Protein AF-A0A820HH58-F1 (afdb_monomer)

Foldseek 3Di:
DDPLVPDDPVNLVVVVVVDDPPCLVVLQVNLLVVVVVCVLPPQADDLVSVVSCLVCVVVVVVVLVPDPPCPVVNCVVVVVVVVLQPDQWFWFDAPPDPDIDTDGSVVVVVVSVVPDDDGHGRGDDPPLAAEEFEEADPVLLQFQQLLQLLLQLLAPDHHQAYEYEDECVRPVPPPPDPDLVNSLVSNCVVPVDPSSVVSSVRHYDYHYDPDDLDRLSRPPVVLVVQQVHQRKYKGAYRQWRAHNCLVVQQVVCCVVQVQAKEFFKFFAADPVRDPDDDDPVSCVVGIDGQQVDPFKAWHQFHDNHNIMMDTSNLDDPCLVVVSVPDDPVVSNRNRNSVSVRCVVSVHIYIYHHDNDDMDGSD

Secondary structure (DSSP, 8-state):
---GGG--HHHHHHHHTT--TT-HHHHHHHHHHHHHHHHHHTS---HHHHHHHHHHHHHHHHHTTS-TT-HHHHHHHHHHHHHHHH-S-EEEE-TT-S-EEEE-HHHHHHHHHS----------------EEEE---TTGGGTTHHHHHHHHHT-SS--SEEEEEEEHHHHHHH-TT--HHHHHHHHHHH---HHHHHHHHHHEEEEEESS--GGGGGTHHHHHHTTTS--EEEEE-TTEE--TTHHHHHHHHHTTSTTSEEESEEE---TT---PPPSHHHHHHHEEEGGG-SS-EE-SEE-STT-EEEEGGGS-TTHHHHHHTS-HHHHT-HHHHHHHHHHHTT--EEEPP-SS--EE--

Sequence (362 aa):
LLNINKLTTTSCVLIKQLFQPGCEYLLSLLSARLLHFNLLYDGVISYETVQAIRYNFPYLKSFSACLPHFEDFRDAISSFIRHMKSLQYLHIGLKGGNNEKKICPQDIYECFQRHDISYEFKLHIDTCTNSIHIWFTPERFHYELPFVIHSLLSQTQLPKQIRIYLSSTLVIIRQKNLTLRHLKTYIKRLDSSKITEKLFNKLLQIRWEEEDYDPTMKFLPIIKEFQSKSQAIMICDDDQYYHPYTLATLNKYSTKYENSIIGLRDWRVREDLIWSLEGKYEIGYHVIESHYLSEVYRVGVLTANHGYLIRSSFFYFHIYQDFNQVSDDIRHVDDIWLNGQASKLNIPRYVIPSCCSHIEVT

Structure (mmCIF, N/CA/C/O backbone):
data_AF-A0A820HH58-F1
#
_entry.id   AF-A0A820HH58-F1
#
loop_
_atom_site.group_PDB
_atom_site.id
_atom_site.type_symbol
_atom_site.label_atom_id
_atom_site.label_alt_id
_atom_site.label_comp_id
_atom_site.label_asym_id
_atom_site.label_entity_id
_atom_site.label_seq_id
_atom_site.pdbx_PDB_ins_code
_atom_site.Cartn_x
_atom_site.Cartn_y
_atom_site.Cartn_z
_atom_site.occupancy
_atom_site.B_iso_or_equiv
_atom_site.auth_seq_id
_atom_site.auth_comp_id
_atom_site.auth_asym_id
_atom_site.auth_atom_id
_atom_site.pdbx_PDB_model_num
ATOM 1 N N . LEU A 1 1 ? -44.007 -1.920 14.769 1.00 32.84 1 LEU A N 1
ATOM 2 C CA . LEU A 1 1 ? -42.696 -1.534 14.194 1.00 32.84 1 LEU A CA 1
ATOM 3 C C . LEU A 1 1 ? -41.594 -1.948 15.167 1.00 32.84 1 LEU A C 1
ATOM 5 O O . LEU A 1 1 ? -41.325 -1.235 16.122 1.00 32.84 1 LEU A O 1
ATOM 9 N N . LEU A 1 2 ? -41.036 -3.149 14.988 1.00 31.72 2 LEU A N 1
ATOM 10 C CA . LEU A 1 2 ? -39.913 -3.656 15.788 1.00 31.72 2 LEU A CA 1
ATOM 11 C C . LEU A 1 2 ? -38.600 -3.112 15.211 1.00 31.72 2 LEU A C 1
ATOM 13 O O . LEU A 1 2 ? -38.394 -3.163 14.001 1.00 31.72 2 LEU A O 1
ATOM 17 N N . ASN A 1 3 ? -37.714 -2.593 16.064 1.00 36.97 3 ASN A N 1
ATOM 18 C CA . ASN A 1 3 ? -36.376 -2.171 15.652 1.00 36.97 3 ASN A CA 1
ATOM 19 C C . ASN A 1 3 ? -35.489 -3.415 15.477 1.00 36.97 3 ASN A C 1
ATOM 21 O O . ASN A 1 3 ? -34.972 -3.968 16.448 1.00 36.97 3 ASN A O 1
ATOM 25 N N . ILE A 1 4 ? -35.358 -3.857 14.225 1.00 41.03 4 ILE A N 1
ATOM 26 C CA . ILE A 1 4 ? -34.711 -5.114 13.814 1.00 41.03 4 ILE A CA 1
ATOM 27 C C . ILE A 1 4 ? -33.229 -5.172 14.231 1.00 41.03 4 ILE A C 1
ATOM 29 O O . ILE A 1 4 ? -32.711 -6.252 14.492 1.00 41.03 4 ILE A O 1
ATOM 33 N N . ASN A 1 5 ? -32.570 -4.023 14.415 1.00 37.28 5 ASN A N 1
ATOM 34 C CA . ASN A 1 5 ? -31.147 -3.939 14.769 1.00 37.28 5 ASN A CA 1
ATOM 35 C C . ASN A 1 5 ? -30.833 -4.287 16.240 1.00 37.28 5 ASN A C 1
ATOM 37 O O . ASN A 1 5 ? -29.683 -4.184 16.657 1.00 37.28 5 ASN A O 1
ATOM 41 N N . LYS A 1 6 ? -31.839 -4.649 17.048 1.00 39.19 6 LYS A N 1
ATOM 42 C CA . LYS A 1 6 ? -31.676 -5.002 18.473 1.00 39.19 6 LYS A CA 1
ATOM 43 C C . LYS A 1 6 ? -32.054 -6.448 18.809 1.00 39.19 6 LYS A C 1
ATOM 45 O O . LYS A 1 6 ? -32.102 -6.796 19.986 1.00 39.19 6 LYS A O 1
ATOM 50 N N . LEU A 1 7 ? -32.356 -7.279 17.813 1.00 41.84 7 LEU A N 1
ATOM 51 C CA . LEU A 1 7 ? -32.759 -8.664 18.051 1.00 41.84 7 LEU A CA 1
ATOM 52 C C . LEU A 1 7 ? -31.538 -9.532 18.371 1.00 41.84 7 LEU A C 1
ATOM 54 O O . LEU A 1 7 ? -30.600 -9.607 17.584 1.00 41.84 7 LEU A O 1
ATOM 58 N N . THR A 1 8 ? -31.564 -10.197 19.525 1.00 50.09 8 THR A N 1
ATOM 59 C CA . THR A 1 8 ? -30.599 -11.246 19.878 1.00 50.09 8 THR A CA 1
ATOM 60 C C . THR A 1 8 ? -31.148 -12.618 19.475 1.00 50.09 8 THR A C 1
ATOM 62 O O . THR A 1 8 ? -32.338 -12.764 19.174 1.00 50.09 8 THR A O 1
ATOM 65 N N . THR A 1 9 ? -30.311 -13.659 19.502 1.00 47.03 9 THR A N 1
ATOM 66 C CA . THR A 1 9 ? -30.722 -15.054 19.245 1.00 47.03 9 THR A CA 1
ATOM 67 C C . THR A 1 9 ? -31.895 -15.473 20.145 1.00 47.03 9 THR A C 1
ATOM 69 O O . THR A 1 9 ? -32.835 -16.125 19.694 1.00 47.03 9 THR A O 1
ATOM 72 N N . THR A 1 10 ? -31.909 -14.997 21.394 1.00 41.19 10 THR A N 1
ATOM 73 C CA . THR A 1 10 ? -32.985 -15.216 22.374 1.00 41.19 10 THR A CA 1
ATOM 74 C C . THR A 1 10 ? -34.287 -14.499 21.996 1.00 41.19 10 THR A C 1
ATOM 76 O O . THR A 1 10 ? -35.375 -15.026 22.226 1.00 41.19 10 THR A O 1
ATOM 79 N N . SER A 1 11 ? -34.209 -13.325 21.357 1.00 40.53 11 SER A N 1
ATOM 80 C CA . SER A 1 11 ? -35.388 -12.578 20.894 1.00 40.53 11 SER A CA 1
ATOM 81 C C . SER A 1 11 ? -36.155 -13.308 19.785 1.00 40.53 11 SER A C 1
ATOM 83 O O . SER A 1 11 ? -37.372 -13.168 19.690 1.00 40.53 11 SER A O 1
ATOM 85 N N . CYS A 1 12 ? -35.478 -14.123 18.972 1.00 45.50 12 CYS A N 1
ATOM 86 C CA . CYS A 1 12 ? -36.104 -14.864 17.871 1.00 45.50 12 CYS A CA 1
ATOM 87 C C . CYS A 1 12 ? -36.956 -16.050 18.359 1.00 45.50 12 CYS A C 1
ATOM 89 O O . CYS A 1 12 ? -38.002 -16.340 17.777 1.00 45.50 12 CYS A O 1
ATOM 91 N N . VAL A 1 13 ? -36.553 -16.695 19.460 1.00 45.56 13 VAL A N 1
ATOM 92 C CA . VAL A 1 13 ? -37.327 -17.778 20.094 1.00 45.56 13 VAL A CA 1
ATOM 93 C C . VAL A 1 13 ? -38.626 -17.238 20.699 1.00 45.56 13 VAL A C 1
ATOM 95 O O . VAL A 1 13 ? -39.675 -17.860 20.545 1.00 45.56 13 VAL A O 1
ATOM 98 N N . LEU A 1 14 ? -38.580 -16.046 21.307 1.00 38.41 14 LEU A N 1
ATOM 99 C CA . LEU A 1 14 ? -39.766 -15.378 21.853 1.00 38.41 14 LEU A CA 1
ATOM 100 C C . LEU A 1 14 ? -40.730 -14.912 20.751 1.00 38.41 14 LEU A C 1
ATOM 102 O O . LEU A 1 14 ? -41.943 -15.042 20.883 1.00 38.41 14 LEU A O 1
ATOM 106 N N . ILE A 1 15 ? -40.190 -14.413 19.634 1.00 48.00 15 ILE A N 1
ATOM 107 C CA . ILE A 1 15 ? -40.978 -14.000 18.467 1.00 48.00 15 ILE A CA 1
ATOM 108 C C . ILE A 1 15 ? -41.791 -15.175 17.906 1.00 48.00 15 ILE A C 1
ATOM 110 O O . ILE A 1 15 ? -42.949 -14.996 17.549 1.00 48.00 15 ILE A O 1
ATOM 114 N N . LYS A 1 16 ? -41.253 -16.398 17.915 1.00 44.81 16 LYS A N 1
ATOM 115 C CA . LYS A 1 16 ? -41.960 -17.596 17.435 1.00 44.81 16 LYS A CA 1
ATOM 116 C C . LYS A 1 16 ? -43.248 -17.911 18.213 1.00 44.81 16 LYS A C 1
ATOM 118 O O . LYS A 1 16 ? -44.174 -18.458 17.628 1.00 44.81 16 LYS A O 1
ATOM 123 N N . GLN A 1 17 ? -43.328 -17.557 19.497 1.00 47.72 17 GLN A N 1
ATOM 124 C CA . GLN A 1 17 ? -44.535 -17.763 20.313 1.00 47.72 17 GLN A CA 1
ATOM 125 C C . GLN A 1 17 ? -45.631 -16.720 20.043 1.00 47.72 17 GLN A C 1
ATOM 127 O O . GLN A 1 17 ? -46.773 -16.917 20.446 1.00 47.72 17 GLN A O 1
ATOM 132 N N . LEU A 1 18 ? -45.293 -15.620 19.363 1.00 40.28 18 LEU A N 1
ATOM 133 C CA . LEU A 1 18 ? -46.182 -14.477 19.144 1.00 40.28 18 LEU A CA 1
ATOM 134 C C . LEU A 1 18 ? -46.836 -14.454 17.754 1.00 40.28 18 LEU A C 1
ATOM 136 O O . LEU A 1 18 ? -47.705 -13.617 17.520 1.00 40.28 18 LEU A O 1
ATOM 140 N N . PHE A 1 19 ? -46.447 -15.339 16.833 1.00 47.88 19 PHE A N 1
ATOM 141 C CA . PHE A 1 19 ? -46.964 -15.345 15.461 1.00 47.88 19 PHE A CA 1
ATOM 142 C C . PHE A 1 19 ? -47.923 -16.513 15.201 1.00 47.88 19 PHE A C 1
ATOM 144 O O . PHE A 1 19 ? -47.644 -17.659 15.548 1.00 47.88 19 PHE A O 1
ATOM 151 N N . GLN A 1 20 ? -49.058 -16.202 14.570 1.00 39.75 20 GLN A N 1
ATOM 152 C CA . GLN A 1 20 ? -50.044 -17.181 14.106 1.00 39.75 20 GLN A CA 1
ATOM 153 C C . GLN A 1 20 ? -49.549 -17.955 12.862 1.00 39.75 20 GLN A C 1
ATOM 155 O O . GLN A 1 20 ? -48.637 -17.481 12.173 1.00 39.75 20 GLN A O 1
ATOM 160 N N . PRO A 1 21 ? -50.150 -19.123 12.545 1.00 40.78 21 PRO A N 1
ATOM 161 C CA . PRO A 1 21 ? -49.902 -19.841 11.290 1.00 40.78 21 PRO A CA 1
ATOM 162 C C . PRO A 1 21 ? -50.100 -18.921 10.071 1.00 40.78 21 PRO A C 1
ATOM 164 O O . PRO A 1 21 ? -51.085 -18.186 10.024 1.00 40.78 21 PRO A O 1
ATOM 167 N N . GLY A 1 22 ? -49.171 -18.938 9.104 1.00 46.66 22 GLY A N 1
ATOM 168 C CA . GLY A 1 22 ? -49.199 -18.065 7.915 1.00 46.66 22 GLY A CA 1
ATOM 169 C C . GLY A 1 22 ? -48.154 -16.937 7.881 1.00 46.66 22 GLY A C 1
ATOM 170 O O . GLY A 1 22 ? -48.114 -16.158 6.930 1.00 46.66 22 GLY A O 1
ATOM 171 N N . CYS A 1 23 ? -47.293 -16.821 8.899 1.00 49.25 23 CYS A N 1
ATOM 172 C CA . CYS A 1 23 ? -46.177 -15.861 8.937 1.00 49.25 23 CYS A CA 1
ATOM 173 C C . CYS A 1 23 ? -44.796 -16.505 8.681 1.00 49.25 23 CYS A C 1
ATOM 175 O O . CYS A 1 23 ? -43.763 -15.916 9.017 1.00 49.25 23 CYS A O 1
ATOM 177 N N . GLU A 1 24 ? -44.743 -17.689 8.057 1.00 61.47 24 GLU A N 1
ATOM 178 C CA . GLU A 1 24 ? -43.491 -18.421 7.784 1.00 61.47 24 GLU A CA 1
ATOM 179 C C . GLU A 1 24 ? -42.521 -17.633 6.874 1.00 61.47 24 GLU A C 1
ATOM 181 O O . GLU A 1 24 ? -41.297 -17.777 6.970 1.00 61.47 24 GLU A O 1
ATOM 186 N N . TYR A 1 25 ? -43.059 -16.731 6.044 1.00 54.00 25 TYR A N 1
ATOM 187 C CA . TYR A 1 25 ? -42.303 -15.823 5.175 1.00 54.00 25 TYR A CA 1
ATOM 188 C C . TYR A 1 25 ? -41.375 -14.877 5.956 1.00 54.00 25 TYR A C 1
ATOM 190 O O . TYR A 1 25 ? -40.182 -14.782 5.664 1.00 54.00 25 TYR A O 1
ATOM 198 N N . LEU A 1 26 ? -41.896 -14.208 6.990 1.00 52.72 26 LEU A N 1
ATOM 199 C CA . LEU A 1 26 ? -41.143 -13.233 7.790 1.00 52.72 26 LEU A CA 1
ATOM 200 C C . LEU A 1 26 ? -40.027 -13.903 8.598 1.00 52.72 26 LEU A C 1
ATOM 202 O O . LEU A 1 26 ? -38.925 -13.364 8.705 1.00 52.72 26 LEU A O 1
ATOM 206 N N . LEU A 1 27 ? -40.292 -15.107 9.108 1.00 58.03 27 LEU A N 1
ATOM 207 C CA . LEU A 1 27 ? -39.310 -15.925 9.819 1.00 58.03 27 LEU A CA 1
ATOM 208 C C . LEU A 1 27 ? -38.180 -16.392 8.896 1.00 58.03 27 LEU A C 1
ATOM 210 O O . LEU A 1 27 ? -37.012 -16.342 9.288 1.00 58.03 27 LEU A O 1
ATOM 214 N N . SER A 1 28 ? -38.500 -16.779 7.661 1.00 59.41 28 SER A N 1
ATOM 215 C CA . SER A 1 28 ? -37.501 -17.178 6.663 1.00 59.41 28 SER A CA 1
ATOM 216 C C . SER A 1 28 ? -36.612 -15.999 6.249 1.00 59.41 28 SER A C 1
ATOM 218 O O . SER A 1 28 ? -35.391 -16.139 6.166 1.00 59.41 28 SER A O 1
ATOM 220 N N . LEU A 1 29 ? -37.201 -14.810 6.078 1.00 58.41 29 LEU A N 1
ATOM 221 C CA . LEU A 1 29 ? -36.482 -13.587 5.712 1.00 58.41 29 LEU A CA 1
ATOM 222 C C . LEU A 1 29 ? -35.539 -13.104 6.827 1.00 58.41 29 LEU A C 1
ATOM 224 O O . LEU A 1 29 ? -34.392 -12.732 6.567 1.00 58.41 29 LEU A O 1
ATOM 228 N N . LEU A 1 30 ? -36.012 -13.142 8.077 1.00 61.47 30 LEU A N 1
ATOM 229 C CA . LEU A 1 30 ? -35.212 -12.819 9.260 1.00 61.47 30 LEU A CA 1
ATOM 230 C C . LEU A 1 30 ? -34.056 -13.808 9.433 1.00 61.47 30 LEU A C 1
ATOM 232 O O . LEU A 1 30 ? -32.933 -13.385 9.699 1.00 61.47 30 LEU A O 1
ATOM 236 N N . SER A 1 31 ? -34.305 -15.101 9.206 1.00 65.06 31 SER A N 1
ATOM 237 C CA . SER A 1 31 ? -33.282 -16.149 9.308 1.00 65.06 31 SER A CA 1
ATOM 238 C C . SER A 1 31 ? -32.184 -15.990 8.250 1.00 65.06 31 SER A C 1
ATOM 240 O O . SER A 1 31 ? -31.000 -16.084 8.570 1.00 65.06 31 SER A O 1
ATOM 242 N N . ALA A 1 32 ? -32.553 -15.676 7.003 1.00 62.41 32 ALA A N 1
ATOM 243 C CA . ALA A 1 32 ? -31.595 -15.434 5.923 1.00 62.41 32 ALA A CA 1
ATOM 244 C C . ALA A 1 32 ? -30.740 -14.174 6.163 1.00 62.41 32 ALA A C 1
ATOM 246 O O . ALA A 1 32 ? -29.531 -14.189 5.927 1.00 62.41 32 ALA A O 1
ATOM 247 N N . ARG A 1 33 ? -31.340 -13.090 6.679 1.00 58.91 33 ARG A N 1
ATOM 248 C CA . ARG A 1 33 ? -30.600 -11.864 7.028 1.00 58.91 33 ARG A CA 1
ATOM 249 C C . ARG A 1 33 ? -29.679 -12.045 8.232 1.00 58.91 33 ARG A C 1
ATOM 251 O O . ARG A 1 33 ? -28.557 -11.551 8.193 1.00 58.91 33 ARG A O 1
ATOM 258 N N . LEU A 1 34 ? -30.117 -12.760 9.268 1.00 57.88 34 LEU A N 1
ATOM 259 C CA . LEU A 1 34 ? -29.277 -13.096 10.424 1.00 57.88 34 LEU A CA 1
ATOM 260 C C . LEU A 1 34 ? -28.073 -13.949 10.012 1.00 57.88 34 LEU A C 1
ATOM 262 O O . LEU A 1 34 ? -26.967 -13.710 10.487 1.00 57.88 34 LEU A O 1
ATOM 266 N N . LEU A 1 35 ? -28.260 -14.888 9.081 1.00 60.41 35 LEU A N 1
ATOM 267 C CA . LEU A 1 35 ? -27.164 -15.674 8.519 1.00 60.41 35 LEU A CA 1
ATOM 268 C C . LEU A 1 35 ? -26.163 -14.798 7.756 1.00 60.41 35 LEU A C 1
ATOM 270 O O . LEU A 1 35 ? -24.963 -14.910 7.985 1.00 60.41 35 LEU A O 1
ATOM 274 N N . HIS A 1 36 ? -26.652 -13.912 6.883 1.00 58.03 36 HIS A N 1
ATOM 275 C CA . HIS A 1 36 ? -25.806 -12.977 6.140 1.00 58.03 36 HIS A CA 1
ATOM 276 C C . HIS A 1 36 ? -24.999 -12.083 7.096 1.00 58.03 36 HIS A C 1
ATOM 278 O O . HIS A 1 36 ? -23.801 -11.893 6.907 1.00 58.03 36 HIS A O 1
ATOM 284 N N . PHE A 1 37 ? -25.636 -11.585 8.157 1.00 54.72 37 PHE A N 1
ATOM 285 C CA . PHE A 1 37 ? -24.983 -10.763 9.173 1.00 54.72 37 PHE A CA 1
ATOM 286 C C . PHE A 1 37 ? -23.916 -11.548 9.957 1.00 54.72 37 PHE A C 1
ATOM 288 O O . PHE A 1 37 ? -22.775 -11.105 10.050 1.00 54.72 37 PHE A O 1
ATOM 295 N N . ASN A 1 38 ? -24.236 -12.745 10.456 1.00 52.69 38 ASN A N 1
ATOM 296 C CA . ASN A 1 38 ? -23.287 -13.555 11.230 1.00 52.69 38 ASN A CA 1
ATOM 297 C C . ASN A 1 38 ? -22.085 -14.018 10.388 1.00 52.69 38 ASN A C 1
ATOM 299 O O . ASN A 1 38 ? -20.961 -14.053 10.890 1.00 52.69 38 ASN A O 1
ATOM 303 N N . LEU A 1 39 ? -22.302 -14.318 9.102 1.00 52.12 39 LEU A N 1
ATOM 304 C CA . LEU A 1 39 ? -21.234 -14.667 8.160 1.00 52.12 39 LEU A CA 1
ATOM 305 C C . LEU A 1 39 ? -20.309 -13.487 7.842 1.00 52.12 39 LEU A C 1
ATOM 307 O O . LEU A 1 39 ? -19.106 -13.692 7.717 1.00 52.12 39 LEU A O 1
ATOM 311 N N . LEU A 1 40 ? -20.849 -12.270 7.718 1.00 45.16 40 LEU A N 1
ATOM 312 C CA . LEU A 1 40 ? -20.044 -11.084 7.418 1.00 45.16 40 LEU A CA 1
ATOM 313 C C . LEU A 1 40 ? -19.266 -10.552 8.626 1.00 45.16 40 LEU A C 1
ATOM 315 O O . LEU A 1 40 ? -18.196 -9.976 8.435 1.00 45.16 40 LEU A O 1
ATOM 319 N N . TYR A 1 41 ? -19.796 -10.702 9.844 1.00 41.53 41 TYR A N 1
ATOM 320 C CA . TYR A 1 41 ? -19.285 -9.947 10.993 1.00 41.53 41 TYR A CA 1
ATOM 321 C C . TYR A 1 41 ? -18.651 -10.784 12.108 1.00 41.53 41 TYR A C 1
ATOM 323 O O . TYR A 1 41 ? -17.674 -10.314 12.688 1.00 41.53 41 TYR A O 1
ATOM 331 N N . ASP A 1 42 ? -19.142 -11.996 12.392 1.00 45.75 42 ASP A N 1
ATOM 332 C CA . ASP A 1 42 ? -18.690 -12.763 13.567 1.00 45.75 42 ASP A CA 1
ATOM 333 C C . ASP A 1 42 ? -18.043 -14.116 13.233 1.00 45.75 42 ASP A C 1
ATOM 335 O O . ASP A 1 42 ? -17.360 -14.687 14.080 1.00 45.75 42 ASP A O 1
ATOM 339 N N . GLY A 1 43 ? -18.223 -14.651 12.019 1.00 41.66 43 GLY A N 1
ATOM 340 C CA . GLY A 1 43 ? -17.597 -15.912 11.586 1.00 41.66 43 GLY A CA 1
ATOM 341 C C . GLY A 1 43 ? -18.053 -17.162 12.360 1.00 41.66 43 GLY A C 1
ATOM 342 O O . GLY A 1 43 ? -17.558 -18.260 12.111 1.00 41.66 43 GLY A O 1
ATOM 343 N N . VAL A 1 44 ? -19.011 -17.022 13.280 1.00 43.88 44 VAL A N 1
ATOM 344 C CA . VAL A 1 44 ? -19.568 -18.103 14.100 1.00 43.88 44 VAL A CA 1
ATOM 345 C C . VAL A 1 44 ? -21.067 -18.198 13.835 1.00 43.88 44 VAL A C 1
ATOM 347 O O . VAL A 1 44 ? -21.818 -17.256 14.074 1.00 43.88 44 VAL A O 1
ATOM 350 N N . ILE A 1 45 ? -21.517 -19.355 13.349 1.00 54.81 45 ILE A N 1
ATOM 351 C CA . ILE A 1 45 ? -22.939 -19.648 13.145 1.00 54.81 45 ILE A CA 1
ATOM 352 C C . ILE A 1 45 ? -23.398 -20.534 14.302 1.00 54.81 45 ILE A C 1
ATOM 354 O O . ILE A 1 45 ? -22.835 -21.604 14.523 1.00 54.81 45 ILE A O 1
ATOM 358 N N . SER A 1 46 ? -24.418 -20.101 15.046 1.00 57.84 46 SER A N 1
ATOM 359 C CA . SER A 1 46 ? -24.960 -20.908 16.144 1.00 57.84 46 SER A CA 1
ATOM 360 C C . SER A 1 46 ? -25.710 -22.138 15.619 1.00 57.84 46 SER A C 1
ATOM 362 O O . SER A 1 46 ? -26.282 -22.118 14.524 1.00 57.84 46 SER A O 1
ATOM 364 N N . TYR A 1 47 ? -25.759 -23.203 16.421 1.00 52.44 47 TYR A N 1
ATOM 365 C CA . TYR A 1 47 ? -26.488 -24.432 16.095 1.00 52.44 47 TYR A CA 1
ATOM 366 C C . TYR A 1 47 ? -27.972 -24.164 15.792 1.00 52.44 47 TYR A C 1
ATOM 368 O O . TYR A 1 47 ? -28.529 -24.697 14.835 1.00 52.44 47 TYR A O 1
ATOM 376 N N . GLU A 1 48 ? -28.603 -23.268 16.548 1.00 56.66 48 GLU A N 1
ATOM 377 C CA . GLU A 1 48 ? -30.002 -22.866 16.374 1.00 56.66 48 GLU A CA 1
ATOM 378 C C . GLU A 1 48 ? -30.224 -22.168 15.028 1.00 56.66 48 GLU A C 1
ATOM 380 O O . GLU A 1 48 ? -31.248 -22.383 14.380 1.00 56.66 48 GLU A O 1
ATOM 385 N N . THR A 1 49 ? -29.244 -21.379 14.576 1.00 58.28 49 THR A N 1
ATOM 386 C CA . THR A 1 49 ? -29.275 -20.718 13.264 1.00 58.28 49 THR A CA 1
ATOM 387 C C . THR A 1 49 ? -29.211 -21.758 12.143 1.00 58.28 49 THR A C 1
ATOM 389 O O . THR A 1 49 ? -30.001 -21.701 11.201 1.00 58.28 49 THR A O 1
ATOM 392 N N . VAL A 1 50 ? -28.334 -22.762 12.272 1.00 57.62 50 VAL A N 1
ATOM 393 C CA . VAL A 1 50 ? -28.233 -23.880 11.316 1.00 57.62 50 VAL A CA 1
ATOM 394 C C . VAL A 1 50 ? -29.533 -24.689 11.266 1.00 57.62 50 VAL A C 1
ATOM 396 O O . VAL A 1 50 ? -30.014 -25.008 10.178 1.00 57.62 50 VAL A O 1
ATOM 399 N N . GLN A 1 51 ? -30.147 -24.979 12.416 1.00 57.97 51 GLN A N 1
ATOM 400 C CA . GLN A 1 51 ? -31.418 -25.709 12.474 1.00 57.97 51 GLN A CA 1
ATOM 401 C C . GLN A 1 51 ? -32.581 -24.911 11.872 1.00 57.97 51 GLN A C 1
ATOM 403 O O . GLN A 1 51 ? -33.389 -25.471 11.130 1.00 57.97 51 GLN A O 1
ATOM 408 N N . ALA A 1 52 ? -32.643 -23.599 12.121 1.00 60.38 52 ALA A N 1
ATOM 409 C CA . ALA A 1 52 ? -33.641 -22.727 11.508 1.00 60.38 52 ALA A CA 1
ATOM 410 C C . ALA A 1 52 ? -33.515 -22.710 9.977 1.00 60.38 52 ALA A C 1
ATOM 412 O O . ALA A 1 52 ? -34.523 -22.766 9.275 1.00 60.38 52 ALA A O 1
ATOM 413 N N . ILE A 1 53 ? -32.292 -22.692 9.443 1.00 60.09 53 ILE A N 1
ATOM 414 C CA . ILE A 1 53 ? -32.061 -22.771 7.995 1.00 60.09 53 ILE A CA 1
ATOM 415 C C . ILE A 1 53 ? -32.484 -24.136 7.463 1.00 60.09 53 ILE A C 1
ATOM 417 O O . ILE A 1 53 ? -33.256 -24.191 6.513 1.00 60.09 53 ILE A O 1
ATOM 421 N N . ARG A 1 54 ? -32.033 -25.228 8.093 1.00 57.72 54 ARG A N 1
ATOM 422 C CA . ARG A 1 54 ? -32.357 -26.606 7.693 1.00 57.72 54 ARG A CA 1
ATOM 423 C C . ARG A 1 54 ? -33.867 -26.832 7.597 1.00 57.72 54 ARG A C 1
ATOM 425 O O . ARG A 1 54 ? -34.331 -27.400 6.615 1.00 57.72 54 ARG A O 1
ATOM 432 N N . TYR A 1 55 ? -34.623 -26.347 8.579 1.00 59.34 55 TYR A N 1
ATOM 433 C CA . TYR A 1 55 ? -36.079 -26.484 8.616 1.00 59.34 55 TYR A CA 1
ATOM 434 C C . TYR A 1 55 ? -36.786 -25.665 7.523 1.00 59.34 55 TYR A C 1
ATOM 436 O O . TYR A 1 55 ? -37.776 -26.116 6.952 1.00 59.34 55 TYR A O 1
ATOM 444 N N . ASN A 1 56 ? -36.265 -24.479 7.194 1.00 58.88 56 ASN A N 1
ATOM 445 C CA . ASN A 1 56 ? -36.880 -23.577 6.214 1.00 58.88 56 ASN A CA 1
ATOM 446 C C . ASN A 1 56 ? -36.347 -23.764 4.775 1.00 58.88 56 ASN A C 1
ATOM 448 O O . ASN A 1 56 ? -36.921 -23.230 3.825 1.00 58.88 56 ASN A O 1
ATOM 452 N N . PHE A 1 57 ? -35.274 -24.539 4.583 1.00 56.38 57 PHE A N 1
ATOM 453 C CA . PHE A 1 57 ? -34.611 -24.738 3.288 1.00 56.38 57 PHE A CA 1
ATOM 454 C C . PHE A 1 57 ? -35.516 -25.325 2.187 1.00 56.38 57 PHE A C 1
ATOM 456 O O . PHE A 1 57 ? -35.450 -24.832 1.056 1.00 56.38 57 PHE A O 1
ATOM 463 N N . PRO A 1 58 ? -36.395 -26.314 2.461 1.00 55.69 58 PRO A N 1
ATOM 464 C CA . PRO A 1 58 ? -37.330 -26.819 1.454 1.00 55.69 58 PRO A CA 1
ATOM 465 C C . PRO A 1 58 ? -38.267 -25.724 0.928 1.00 55.69 58 PRO A C 1
ATOM 467 O O . PRO A 1 58 ? -38.487 -25.639 -0.279 1.00 55.69 58 PRO A O 1
ATOM 470 N N . TYR A 1 59 ? -38.724 -24.832 1.813 1.00 56.75 59 TYR A N 1
ATOM 471 C CA . TYR A 1 59 ? -39.608 -23.718 1.468 1.00 56.75 59 TYR A CA 1
ATOM 472 C C . TYR A 1 59 ? -38.895 -22.654 0.627 1.00 56.75 59 TYR A C 1
ATOM 474 O O . TYR A 1 59 ? -39.484 -22.138 -0.322 1.00 56.75 59 TYR A O 1
ATOM 482 N N . LEU A 1 60 ? -37.611 -22.386 0.904 1.00 52.28 60 LEU A N 1
ATOM 483 C CA . LEU A 1 60 ? -36.772 -21.473 0.114 1.00 52.28 60 LEU A CA 1
ATOM 484 C C . LEU A 1 60 ? -36.561 -21.967 -1.327 1.00 52.28 60 LEU A C 1
ATOM 486 O O . LEU A 1 60 ? -36.570 -21.164 -2.261 1.00 52.28 60 LEU A O 1
ATOM 490 N N . LYS A 1 61 ? -36.413 -23.286 -1.523 1.00 48.34 61 LYS A N 1
ATOM 491 C CA . LYS A 1 61 ? -36.185 -23.903 -2.841 1.00 48.34 61 LYS A CA 1
ATOM 492 C C . LYS A 1 61 ? -37.440 -23.892 -3.721 1.00 48.34 61 LYS A C 1
ATOM 494 O O . LYS A 1 61 ? -37.339 -23.642 -4.918 1.00 48.34 61 LYS A O 1
ATOM 499 N N . SER A 1 62 ? -38.618 -24.115 -3.136 1.00 51.78 62 SER A N 1
ATOM 500 C CA . SER A 1 62 ? -39.901 -23.936 -3.832 1.00 51.78 62 SER A CA 1
ATOM 501 C C . SER A 1 62 ? -40.204 -22.465 -4.142 1.00 51.78 62 SER A C 1
ATOM 503 O O . SER A 1 62 ? -40.869 -22.175 -5.130 1.00 51.78 62 SER A O 1
ATOM 505 N N . PHE A 1 63 ? -39.685 -21.526 -3.341 1.00 51.31 63 PHE A N 1
ATOM 506 C CA . PHE A 1 63 ? -39.946 -20.092 -3.505 1.00 51.31 63 PHE A CA 1
ATOM 507 C C . PHE A 1 63 ? -39.138 -19.427 -4.625 1.00 51.31 63 PHE A C 1
ATOM 509 O O . PHE A 1 63 ? -39.666 -18.546 -5.302 1.00 51.31 63 PHE A O 1
ATOM 516 N N . SER A 1 64 ? -37.883 -19.839 -4.865 1.00 48.41 64 SER A N 1
ATOM 517 C CA . SER A 1 64 ? -37.051 -19.244 -5.930 1.00 48.41 64 SER A CA 1
ATOM 518 C C . SER A 1 64 ? -37.627 -19.447 -7.336 1.00 48.41 64 SER A C 1
ATOM 520 O O . SER A 1 64 ? -37.227 -18.752 -8.265 1.00 48.41 64 SER A O 1
ATOM 522 N N . ALA A 1 65 ? -38.555 -20.396 -7.493 1.00 50.62 65 ALA A N 1
ATOM 523 C CA . ALA A 1 65 ? -39.264 -20.661 -8.739 1.00 50.62 65 ALA A CA 1
ATOM 524 C C . ALA A 1 65 ? -40.494 -19.751 -8.961 1.00 50.62 65 ALA A C 1
ATOM 526 O O . ALA A 1 65 ? -40.995 -19.697 -10.079 1.00 50.62 65 ALA A O 1
ATOM 527 N N . CYS A 1 66 ? -40.973 -19.029 -7.937 1.00 40.88 66 CYS A N 1
ATOM 528 C CA . CYS A 1 66 ? -42.292 -18.378 -7.954 1.00 40.88 66 CYS A CA 1
ATOM 529 C C . CYS A 1 66 ? -42.281 -16.836 -7.892 1.00 40.88 66 CYS A C 1
ATOM 531 O O . CYS A 1 66 ? -43.353 -16.242 -7.808 1.00 40.88 66 CYS A O 1
ATOM 533 N N . LEU A 1 67 ? -41.126 -16.157 -7.926 1.00 45.69 67 LEU A N 1
ATOM 534 C CA . LEU A 1 67 ? -41.065 -14.690 -7.788 1.00 45.69 67 LEU A CA 1
ATOM 535 C C . LEU A 1 67 ? -40.176 -14.015 -8.851 1.00 45.69 67 LEU A C 1
ATOM 537 O O . LEU A 1 67 ? -38.955 -14.012 -8.703 1.00 45.69 67 LEU A O 1
ATOM 541 N N . PRO A 1 68 ? -40.764 -13.372 -9.878 1.00 45.34 68 PRO A N 1
ATOM 542 C CA . PRO A 1 68 ? -40.019 -12.576 -10.858 1.00 45.34 68 PRO A CA 1
ATOM 543 C C . PRO A 1 68 ? -39.650 -11.154 -10.386 1.00 45.34 68 PRO A C 1
ATOM 545 O O . PRO A 1 68 ? -38.923 -10.466 -11.089 1.00 45.34 68 PRO A O 1
ATOM 548 N N . HIS A 1 69 ? -40.105 -10.693 -9.211 1.00 42.75 69 HIS A N 1
ATOM 549 C CA . HIS A 1 69 ? -39.965 -9.284 -8.782 1.00 42.75 69 HIS A CA 1
ATOM 550 C C . HIS A 1 69 ? -38.975 -9.023 -7.633 1.00 42.75 69 HIS A C 1
ATOM 552 O O . HIS A 1 69 ? -38.992 -7.948 -7.042 1.00 42.75 69 HIS A O 1
ATOM 558 N N . PHE A 1 70 ? -38.102 -9.977 -7.311 1.00 51.91 70 PHE A N 1
ATOM 559 C CA . PHE A 1 70 ? -37.071 -9.806 -6.277 1.00 51.91 70 PHE A CA 1
ATOM 560 C C . PHE A 1 70 ? -35.712 -10.320 -6.772 1.00 51.91 70 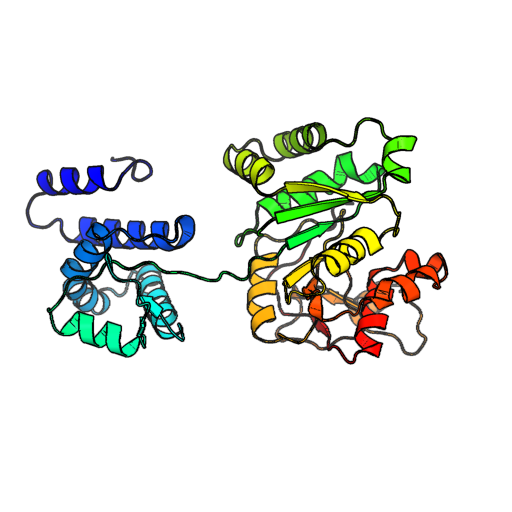PHE A C 1
ATOM 562 O O . PHE A 1 70 ? -35.158 -11.280 -6.230 1.00 51.91 70 PHE A O 1
ATOM 569 N N . GLU A 1 71 ? -35.192 -9.687 -7.828 1.00 50.38 71 GLU A N 1
ATOM 570 C CA . GLU A 1 71 ? -33.899 -10.030 -8.442 1.00 50.38 71 GLU A CA 1
ATOM 571 C C . GLU A 1 71 ? -32.755 -9.996 -7.419 1.00 50.38 71 GLU A C 1
ATOM 573 O O . GLU A 1 71 ? -32.021 -10.976 -7.302 1.00 50.38 71 GLU A O 1
ATOM 578 N N . ASP A 1 72 ? -32.716 -8.978 -6.552 1.00 46.47 72 ASP A N 1
ATOM 579 C CA . ASP A 1 72 ? -31.706 -8.842 -5.492 1.00 46.47 72 ASP A CA 1
ATOM 580 C C . ASP A 1 72 ? -31.660 -10.045 -4.533 1.00 46.47 72 ASP A C 1
ATOM 582 O O . ASP A 1 72 ? -30.598 -10.454 -4.060 1.00 46.47 72 ASP A O 1
ATOM 586 N N . PHE A 1 73 ? -32.817 -10.646 -4.236 1.00 48.44 73 PHE A N 1
ATOM 587 C CA . PHE A 1 73 ? -32.902 -11.789 -3.326 1.00 48.44 73 PHE A CA 1
ATOM 588 C C . PHE A 1 73 ? -32.471 -13.089 -4.008 1.00 48.44 73 PHE A C 1
ATOM 590 O O . PHE A 1 73 ? -31.734 -13.890 -3.421 1.00 48.44 73 PHE A O 1
ATOM 597 N N . ARG A 1 74 ? -32.886 -13.286 -5.266 1.00 52.50 74 ARG A N 1
ATOM 598 C CA . ARG A 1 74 ? -32.446 -14.424 -6.080 1.00 52.50 74 ARG A CA 1
ATOM 599 C C . ARG A 1 74 ? -30.935 -14.383 -6.283 1.00 52.50 74 ARG A C 1
ATOM 601 O O . ARG A 1 74 ? -30.282 -15.425 -6.189 1.00 52.50 74 ARG A O 1
ATOM 608 N N . ASP A 1 75 ? -30.383 -13.197 -6.495 1.00 56.38 75 ASP A N 1
ATOM 609 C CA . ASP A 1 75 ? -28.957 -12.988 -6.701 1.00 56.38 75 ASP A CA 1
ATOM 610 C C . ASP A 1 75 ? -28.165 -13.159 -5.406 1.00 56.38 75 ASP A C 1
ATOM 612 O O . ASP A 1 75 ? -27.112 -13.797 -5.430 1.00 56.38 75 ASP A O 1
ATOM 616 N N . ALA A 1 76 ? -28.700 -12.729 -4.258 1.00 51.00 76 ALA A N 1
ATOM 617 C CA . ALA A 1 76 ? -28.100 -12.996 -2.951 1.00 51.00 76 ALA A CA 1
ATOM 618 C C . ALA A 1 76 ? -28.041 -14.503 -2.635 1.00 51.00 76 ALA A C 1
ATOM 620 O O . ALA A 1 76 ? -26.986 -15.007 -2.242 1.00 51.00 76 ALA A O 1
ATOM 621 N N . ILE A 1 77 ? -29.130 -15.248 -2.866 1.00 52.50 77 ILE A N 1
ATOM 622 C CA . ILE A 1 77 ? -29.158 -16.709 -2.677 1.00 52.50 77 ILE A CA 1
ATOM 623 C C . ILE A 1 77 ? -28.235 -17.410 -3.681 1.00 52.50 77 ILE A C 1
ATOM 625 O O . ILE A 1 77 ? -27.465 -18.294 -3.307 1.00 52.50 77 ILE A O 1
ATOM 629 N N . SER A 1 78 ? -28.263 -17.009 -4.951 1.00 57.44 78 SER A N 1
ATOM 630 C CA . SER A 1 78 ? -27.422 -17.607 -5.996 1.00 57.44 78 SER A CA 1
ATOM 631 C C . SER A 1 78 ? -25.938 -17.296 -5.789 1.00 57.44 78 SER A C 1
ATOM 633 O O . SER A 1 78 ? -25.078 -18.124 -6.089 1.00 57.44 78 SER A O 1
ATOM 635 N N . SER A 1 79 ? -25.618 -16.112 -5.265 1.00 55.78 79 SER A N 1
ATOM 636 C CA . SER A 1 79 ? -24.271 -15.720 -4.846 1.00 55.78 79 SER A CA 1
ATOM 637 C C . SER A 1 79 ? -23.803 -16.562 -3.661 1.00 55.78 79 SER A C 1
ATOM 639 O O . SER A 1 79 ? -22.732 -17.158 -3.727 1.00 55.78 79 SER A O 1
ATOM 641 N N . PHE A 1 80 ? -24.648 -16.728 -2.640 1.00 57.81 80 PHE A N 1
ATOM 642 C CA . PHE A 1 80 ? -24.364 -17.591 -1.494 1.00 57.81 80 PHE A CA 1
ATOM 643 C C . PHE A 1 80 ? -24.115 -19.049 -1.912 1.00 57.81 80 PHE A C 1
ATOM 645 O O . PHE A 1 80 ? -23.113 -19.644 -1.521 1.00 57.81 80 PHE A O 1
ATOM 652 N N . ILE A 1 81 ? -24.965 -19.616 -2.776 1.00 53.47 81 ILE A N 1
ATOM 653 C CA . ILE A 1 81 ? -24.802 -20.987 -3.284 1.00 53.47 81 ILE A CA 1
ATOM 654 C C . ILE A 1 81 ? -23.510 -21.127 -4.101 1.00 53.47 81 ILE A C 1
ATOM 656 O O . ILE A 1 81 ? -22.793 -22.114 -3.937 1.00 53.47 81 ILE A O 1
ATOM 660 N N . ARG A 1 82 ? -23.183 -20.158 -4.969 1.00 57.66 82 ARG A N 1
ATOM 661 C CA . ARG A 1 82 ? -21.917 -20.157 -5.727 1.00 57.66 82 ARG A CA 1
ATOM 662 C C . ARG A 1 82 ? -20.707 -20.063 -4.805 1.00 57.66 82 ARG A C 1
ATOM 664 O O . ARG A 1 82 ? -19.748 -20.799 -5.004 1.00 57.66 82 ARG A O 1
ATOM 671 N N . HIS A 1 83 ? -20.775 -19.209 -3.790 1.00 50.78 83 HIS A N 1
ATOM 672 C CA . HIS A 1 83 ? -19.708 -19.037 -2.816 1.00 50.78 83 HIS A CA 1
ATOM 673 C C . HIS A 1 83 ? -19.461 -20.331 -2.029 1.00 50.78 83 HIS A C 1
ATOM 675 O O . HIS A 1 83 ? -18.331 -20.810 -1.982 1.00 50.78 83 HIS A O 1
ATOM 681 N N . MET A 1 84 ? -20.524 -20.974 -1.536 1.00 50.69 84 MET A N 1
ATOM 682 C CA . MET A 1 84 ? -20.438 -22.270 -0.850 1.00 50.69 84 MET A CA 1
ATOM 683 C C . MET A 1 84 ? -19.858 -23.376 -1.740 1.00 50.69 84 MET A C 1
ATOM 685 O O . MET A 1 84 ? -19.088 -24.203 -1.262 1.00 50.69 84 MET A O 1
ATOM 689 N N . LYS A 1 85 ? -20.182 -23.375 -3.040 1.00 47.56 85 LYS A N 1
ATOM 690 C CA . LYS A 1 85 ? -19.614 -24.317 -4.020 1.00 47.56 85 LYS A CA 1
ATOM 691 C C . LYS A 1 85 ? -18.153 -24.030 -4.381 1.00 47.56 85 LYS A C 1
ATOM 693 O O . LYS A 1 85 ? -17.480 -24.927 -4.870 1.00 47.56 85 LYS A O 1
ATOM 698 N N . SER A 1 86 ? -17.676 -22.800 -4.184 1.00 48.59 86 SER A N 1
ATOM 699 C CA . SER A 1 86 ? -16.308 -22.388 -4.537 1.00 48.59 86 SER A CA 1
ATOM 700 C C . SER A 1 86 ? -15.263 -22.675 -3.456 1.00 48.59 86 SER A C 1
ATOM 702 O O . SER A 1 86 ? -14.067 -22.556 -3.713 1.00 48.59 86 SER A O 1
ATOM 704 N N . LEU A 1 87 ? -15.693 -23.053 -2.250 1.00 46.06 87 LEU A N 1
ATOM 705 C CA . LEU A 1 87 ? -14.787 -23.431 -1.170 1.00 46.06 87 LEU A CA 1
ATOM 706 C C . LEU A 1 87 ? -14.119 -24.771 -1.508 1.00 46.06 87 LEU A C 1
ATOM 708 O O . LEU A 1 87 ? -14.807 -25.739 -1.799 1.00 46.06 87 LEU A O 1
ATOM 712 N N . GLN A 1 88 ? -12.786 -24.847 -1.471 1.00 34.69 88 GLN A N 1
ATOM 713 C CA . GLN A 1 88 ? -12.054 -26.079 -1.809 1.00 34.69 88 GLN A CA 1
ATOM 714 C C . GLN A 1 88 ? -12.173 -27.167 -0.729 1.00 34.69 88 GLN A C 1
ATOM 716 O O . GLN A 1 88 ? -12.264 -28.344 -1.065 1.00 34.69 88 GLN A O 1
ATOM 721 N N . TYR A 1 89 ? -12.204 -26.793 0.555 1.00 39.41 89 TYR A N 1
ATOM 722 C CA . TYR A 1 89 ? -12.363 -27.718 1.683 1.00 39.41 89 TYR A CA 1
ATOM 723 C C . TYR A 1 89 ? -13.058 -27.017 2.853 1.00 39.41 89 TYR A C 1
ATOM 725 O O . TYR A 1 89 ? -12.810 -25.837 3.101 1.00 39.41 89 TYR A O 1
ATOM 733 N N . LEU A 1 90 ? -13.887 -27.750 3.603 1.00 39.88 90 LEU A N 1
ATOM 734 C CA . LEU A 1 90 ? -14.413 -27.304 4.894 1.00 39.88 90 LEU A CA 1
ATOM 735 C C . LEU A 1 90 ? -13.732 -28.101 6.015 1.00 39.88 90 LEU A C 1
ATOM 737 O O . LEU A 1 90 ? -13.718 -29.334 5.983 1.00 39.88 90 LEU A O 1
ATOM 741 N N . HIS A 1 91 ? -13.175 -27.409 7.008 1.00 37.03 91 HIS A N 1
ATOM 742 C CA . HIS A 1 91 ? -12.674 -28.041 8.229 1.00 37.03 91 HIS A CA 1
ATOM 743 C C . HIS A 1 91 ? -13.817 -28.160 9.236 1.00 37.03 91 HIS A C 1
ATOM 745 O O . HIS A 1 91 ? -14.436 -27.158 9.591 1.00 37.03 91 HIS A O 1
ATOM 751 N N . ILE A 1 92 ? -14.111 -29.383 9.685 1.00 43.88 92 ILE A N 1
ATOM 752 C CA . ILE A 1 92 ? -15.148 -29.638 10.690 1.00 43.88 92 ILE A CA 1
ATOM 753 C C . ILE A 1 92 ? -14.489 -30.211 11.943 1.00 43.88 92 ILE A C 1
ATOM 755 O O . ILE A 1 92 ? -13.865 -31.273 11.899 1.00 43.88 92 ILE A O 1
ATOM 759 N N . GLY A 1 93 ? -14.639 -29.501 13.062 1.00 36.62 93 GLY A N 1
ATOM 760 C CA . GLY A 1 93 ? -14.259 -29.981 14.387 1.00 36.62 93 GLY A CA 1
ATOM 761 C C . GLY A 1 93 ? -15.457 -30.606 15.096 1.00 36.62 93 GLY A C 1
ATOM 762 O O . GLY A 1 93 ? -16.512 -29.984 15.190 1.00 36.62 93 GLY A O 1
ATOM 763 N N . LEU A 1 94 ? -15.302 -31.828 15.609 1.00 34.00 94 LEU A N 1
ATOM 764 C CA . LEU A 1 94 ? -16.324 -32.481 16.428 1.00 34.00 94 LEU A CA 1
ATOM 765 C C . LEU A 1 94 ? -16.155 -32.088 17.895 1.00 34.00 94 LEU A C 1
ATOM 767 O O . LEU A 1 94 ? -15.048 -32.100 18.436 1.00 34.00 94 LEU A O 1
ATOM 771 N N . LYS A 1 95 ? -17.262 -31.785 18.576 1.00 34.16 95 LYS A N 1
ATOM 772 C CA . LYS A 1 95 ? -17.239 -31.525 20.015 1.00 34.16 95 LYS A CA 1
ATOM 773 C C . LYS A 1 95 ? -16.878 -32.818 20.756 1.00 34.16 95 LYS A C 1
ATOM 775 O O . LYS A 1 95 ? -17.635 -33.781 20.714 1.00 34.16 95 LYS A O 1
ATOM 780 N N . GLY A 1 96 ? -15.723 -32.826 21.424 1.00 37.25 96 GLY A N 1
ATOM 781 C CA . GLY A 1 96 ? -15.269 -33.939 22.266 1.00 37.25 96 GLY A CA 1
ATOM 782 C C . GLY A 1 96 ? -14.234 -34.886 21.645 1.00 37.25 96 GLY A C 1
ATOM 783 O O . GLY A 1 96 ? -13.914 -35.891 22.271 1.00 37.25 96 GLY A O 1
ATOM 784 N N . GLY A 1 97 ? -13.676 -34.588 20.465 1.00 37.34 97 GLY A N 1
ATOM 785 C CA . GLY A 1 97 ? -12.584 -35.383 19.888 1.00 37.34 97 GLY A CA 1
ATOM 786 C C . GLY A 1 97 ? -11.531 -34.528 19.182 1.00 37.34 97 GLY A C 1
ATOM 787 O O . GLY A 1 97 ? -11.877 -33.634 18.419 1.00 37.34 97 GLY A O 1
ATOM 788 N N . ASN A 1 98 ? -10.247 -34.840 19.387 1.00 39.62 98 ASN A N 1
ATOM 789 C CA . ASN A 1 98 ? -9.091 -34.144 18.789 1.00 39.62 98 ASN A CA 1
ATOM 790 C C . ASN A 1 98 ? -8.890 -34.414 17.280 1.00 39.62 98 ASN A C 1
ATOM 792 O O . ASN A 1 98 ? -7.814 -34.165 16.746 1.00 39.62 98 ASN A O 1
ATOM 796 N N . ASN A 1 99 ? -9.900 -34.937 16.584 1.00 40.12 99 ASN A N 1
ATOM 797 C CA . ASN A 1 99 ? -9.784 -35.309 15.179 1.00 40.12 99 ASN A CA 1
ATOM 798 C C . ASN A 1 99 ? -10.520 -34.292 14.307 1.00 40.12 99 ASN A C 1
ATOM 800 O O . ASN A 1 99 ? -11.742 -34.349 14.162 1.00 40.12 99 ASN A O 1
ATOM 804 N N . GLU A 1 100 ? -9.762 -33.380 13.703 1.00 44.53 100 GLU A N 1
ATOM 805 C CA . GLU A 1 100 ? -10.241 -32.570 12.587 1.00 44.53 100 GLU A CA 1
ATOM 806 C C . GLU A 1 100 ? -10.351 -33.442 11.333 1.00 44.53 100 GLU A C 1
ATOM 808 O O . GLU A 1 100 ? -9.415 -34.158 10.970 1.00 44.53 100 GLU A O 1
ATOM 813 N N . LYS A 1 101 ? -11.495 -33.380 10.645 1.00 45.91 101 LYS A N 1
ATOM 814 C CA . LYS A 1 101 ? -11.656 -33.988 9.320 1.00 45.91 101 LYS A CA 1
ATOM 815 C C . LYS A 1 101 ? -11.849 -32.898 8.273 1.00 45.91 101 LYS A C 1
ATOM 817 O O . LYS A 1 101 ? -12.670 -31.997 8.445 1.00 45.91 101 LYS A O 1
ATOM 822 N N . LYS A 1 102 ? -11.110 -33.021 7.168 1.00 41.44 102 LYS A N 1
ATOM 823 C CA . LYS A 1 102 ? -11.380 -32.290 5.926 1.00 41.44 102 LYS A CA 1
ATOM 824 C C . LYS A 1 102 ? -12.539 -32.980 5.222 1.00 41.44 102 LYS A C 1
ATOM 826 O O . LYS A 1 102 ? -12.455 -34.180 4.969 1.00 41.44 102 LYS A O 1
ATOM 831 N N . ILE A 1 103 ? -13.601 -32.239 4.926 1.00 46.56 103 ILE A N 1
ATOM 832 C CA . ILE A 1 103 ? -14.754 -32.766 4.190 1.00 46.56 103 ILE A CA 1
ATOM 833 C C . ILE A 1 103 ? -14.923 -31.971 2.896 1.00 46.56 103 ILE A C 1
ATOM 835 O O . ILE A 1 103 ? -14.786 -30.742 2.886 1.00 46.56 103 ILE A O 1
ATOM 839 N N . CYS A 1 104 ? -15.193 -32.680 1.798 1.00 45.66 104 CYS A N 1
ATOM 840 C CA . CYS A 1 104 ? -15.515 -32.067 0.518 1.00 45.66 104 CYS A CA 1
ATOM 841 C C . CYS A 1 104 ? -16.885 -31.363 0.620 1.00 45.66 104 CYS A C 1
ATOM 843 O O . CYS A 1 104 ? -17.831 -31.945 1.157 1.00 45.66 104 CYS A O 1
ATOM 845 N N . PRO A 1 105 ? -17.054 -30.136 0.094 1.00 48.44 105 PRO A N 1
ATOM 846 C CA . PRO A 1 105 ? -18.341 -29.430 0.116 1.00 48.44 105 PRO A CA 1
ATOM 847 C C . PRO A 1 105 ? -19.513 -30.227 -0.484 1.00 48.44 105 PRO A C 1
ATOM 849 O O . PRO A 1 105 ? -20.659 -30.048 -0.067 1.00 48.44 105 PRO A O 1
ATOM 852 N N . GLN A 1 106 ? -19.232 -31.124 -1.436 1.00 49.72 106 GLN A N 1
ATOM 853 C CA . GLN A 1 106 ? -20.230 -31.998 -2.054 1.00 49.72 106 GLN A CA 1
ATOM 854 C C . GLN A 1 106 ? -20.801 -33.021 -1.052 1.00 49.72 106 GLN A C 1
ATOM 856 O O . GLN A 1 106 ? -22.013 -33.222 -1.011 1.00 49.72 106 GLN A O 1
ATOM 861 N N . ASP A 1 107 ? -19.967 -33.576 -0.169 1.00 50.34 107 ASP A N 1
ATOM 862 C CA . ASP A 1 107 ? -20.393 -34.538 0.860 1.00 50.34 107 ASP A CA 1
ATOM 863 C C . ASP A 1 107 ? -21.289 -33.872 1.913 1.00 50.34 107 ASP A C 1
ATOM 865 O O . ASP A 1 107 ? -22.222 -34.472 2.444 1.00 50.34 107 ASP A O 1
ATOM 869 N N . ILE A 1 108 ? -21.039 -32.590 2.195 1.00 51.81 108 ILE A N 1
ATOM 870 C CA . ILE A 1 108 ? -21.863 -31.780 3.099 1.00 51.81 108 ILE A CA 1
ATOM 871 C C . ILE A 1 108 ? -23.244 -31.550 2.483 1.00 51.81 108 ILE A C 1
ATOM 873 O O . ILE A 1 108 ? -24.258 -31.695 3.167 1.00 51.81 108 ILE A O 1
ATOM 877 N N . TYR A 1 109 ? -23.294 -31.240 1.185 1.00 46.38 109 TYR A N 1
ATOM 878 C CA . TYR A 1 109 ? -24.541 -31.081 0.439 1.00 46.38 109 TYR A CA 1
ATOM 879 C C . TYR A 1 109 ? -25.381 -32.372 0.426 1.00 46.38 109 TYR A C 1
ATOM 881 O O . TYR A 1 109 ? -26.599 -32.313 0.599 1.00 46.38 109 TYR A O 1
ATOM 889 N N . GLU A 1 110 ? -24.743 -33.537 0.289 1.00 47.22 110 GLU A N 1
ATOM 890 C CA . GLU A 1 110 ? -25.412 -34.843 0.348 1.00 47.22 110 GLU A CA 1
ATOM 891 C C . GLU A 1 110 ? -25.862 -35.220 1.770 1.00 47.22 110 GLU A C 1
ATOM 893 O O . GLU A 1 110 ? -26.977 -35.721 1.948 1.00 47.22 110 GLU A O 1
ATOM 898 N N . CYS A 1 111 ? -25.067 -34.897 2.797 1.00 49.25 111 CYS A N 1
ATOM 899 C CA . CYS A 1 111 ? -25.455 -35.036 4.206 1.00 49.25 111 CYS A CA 1
ATOM 900 C C . CYS A 1 111 ? -26.701 -34.209 4.551 1.00 49.25 111 CYS A C 1
ATOM 902 O O . CYS A 1 111 ? -27.598 -34.702 5.234 1.00 49.25 111 CYS A O 1
ATOM 904 N N . PHE A 1 112 ? -26.816 -32.981 4.030 1.00 44.88 112 PHE A N 1
ATOM 905 C CA . PHE A 1 112 ? -28.008 -32.150 4.234 1.00 44.88 112 PHE A CA 1
ATOM 906 C C . PHE A 1 112 ? -29.290 -32.775 3.662 1.00 44.88 112 PHE A C 1
ATOM 908 O O . PHE A 1 112 ? -30.371 -32.509 4.188 1.00 44.88 112 PHE A O 1
ATOM 915 N N . GLN A 1 113 ? -29.201 -33.621 2.629 1.00 43.28 113 GLN A N 1
ATOM 916 C CA . GLN A 1 113 ? -30.376 -34.296 2.067 1.00 43.28 113 GLN A CA 1
ATOM 917 C C . GLN A 1 113 ? -30.790 -35.554 2.841 1.00 43.28 113 GLN A C 1
ATOM 919 O O . GLN A 1 113 ? -31.977 -35.880 2.889 1.00 43.28 113 GLN A O 1
ATOM 924 N N . ARG A 1 114 ? -29.847 -36.249 3.488 1.00 42.59 114 ARG A N 1
ATOM 925 C CA . ARG A 1 114 ? -30.087 -37.572 4.095 1.00 42.59 114 ARG A CA 1
ATOM 926 C C . ARG A 1 114 ? -30.700 -37.560 5.500 1.00 42.59 114 ARG A C 1
ATOM 928 O O . ARG A 1 114 ? -30.869 -38.619 6.079 1.00 42.59 114 ARG A O 1
ATOM 935 N N . HIS A 1 115 ? -31.088 -36.402 6.030 1.00 41.56 115 HIS A N 1
ATOM 936 C CA . HIS A 1 115 ? -31.784 -36.232 7.318 1.00 41.56 115 HIS A CA 1
ATOM 937 C C . HIS A 1 115 ? -31.071 -36.744 8.587 1.00 41.56 115 HIS A C 1
ATOM 939 O O . HIS A 1 115 ? -31.504 -36.379 9.680 1.00 41.56 115 HIS A O 1
ATOM 945 N N . ASP A 1 116 ? -29.945 -37.441 8.489 1.00 37.94 116 ASP A N 1
ATOM 946 C CA . ASP A 1 116 ? -29.252 -38.010 9.641 1.00 37.94 116 ASP A CA 1
ATOM 947 C C . ASP A 1 116 ? -28.025 -37.197 10.087 1.00 37.94 116 ASP A C 1
ATOM 949 O O . ASP A 1 116 ? -27.192 -36.781 9.285 1.00 37.94 116 ASP A O 1
ATOM 953 N N . ILE A 1 117 ? -27.912 -37.056 11.415 1.00 36.50 117 ILE A N 1
ATOM 954 C CA . ILE A 1 117 ? -26.780 -36.542 12.213 1.00 36.50 117 ILE A CA 1
ATOM 955 C C . ILE A 1 117 ? -26.747 -35.014 12.458 1.00 36.50 117 ILE A C 1
ATOM 957 O O . ILE A 1 117 ? -26.991 -34.175 11.588 1.00 36.50 117 ILE A O 1
ATOM 961 N N . SER A 1 118 ? -26.447 -34.655 13.714 1.00 29.83 118 SER A N 1
ATOM 962 C CA . SER A 1 118 ? -26.201 -33.300 14.221 1.00 29.83 118 SER A CA 1
ATOM 963 C C . SER A 1 118 ? -24.695 -33.029 14.347 1.00 29.83 118 SER A C 1
ATOM 965 O O . SER A 1 118 ? -24.011 -33.736 15.086 1.00 29.83 118 SER A O 1
ATOM 967 N N . TYR A 1 119 ? -24.194 -31.979 13.692 1.00 34.34 119 TYR A N 1
ATOM 968 C CA . TYR A 1 119 ? -22.813 -31.496 13.820 1.00 34.34 119 TYR A CA 1
ATOM 969 C C . TYR A 1 119 ? -22.786 -30.025 14.275 1.00 34.34 119 TYR A C 1
ATOM 971 O O . TYR A 1 119 ? -23.665 -29.243 13.912 1.00 34.34 119 TYR A O 1
ATOM 979 N N . GLU A 1 120 ? -21.776 -29.651 15.066 1.00 31.17 120 GLU A N 1
ATOM 980 C CA . GLU A 1 120 ? -21.442 -28.259 15.401 1.00 31.17 120 GLU A CA 1
ATOM 981 C C . GLU A 1 120 ? -20.345 -27.797 14.425 1.00 31.17 120 GLU A C 1
ATOM 983 O O . GLU A 1 120 ? -19.311 -28.450 14.306 1.00 31.17 120 GLU A O 1
ATOM 988 N N . PHE A 1 121 ? -20.578 -26.715 13.678 1.00 28.72 121 PHE A N 1
ATOM 989 C CA . PHE A 1 121 ? -19.661 -26.244 12.634 1.00 28.72 121 PHE A CA 1
ATOM 990 C C . PHE A 1 121 ? -18.838 -25.062 13.152 1.00 28.72 121 PHE A C 1
ATOM 992 O O . PHE A 1 121 ? -19.396 -24.033 13.526 1.00 28.72 121 PHE A O 1
ATOM 999 N N . LYS A 1 122 ? -17.507 -25.175 13.122 1.00 27.78 122 LYS A N 1
ATOM 1000 C CA . LYS A 1 122 ? -16.596 -24.030 13.252 1.00 27.78 122 LYS A CA 1
ATOM 1001 C C . LYS A 1 122 ? -15.974 -23.752 11.893 1.00 27.78 122 LYS A C 1
ATOM 1003 O O . LYS A 1 122 ? -15.180 -24.545 11.405 1.00 27.78 122 LYS A O 1
ATOM 1008 N N . LEU A 1 123 ? -16.355 -22.634 11.284 1.00 26.36 123 LEU A N 1
ATOM 1009 C CA . LEU A 1 123 ? -15.797 -22.183 10.018 1.00 26.36 123 LEU A CA 1
ATOM 1010 C C . LEU A 1 123 ? -14.512 -21.396 10.301 1.00 26.36 123 LEU A C 1
ATOM 1012 O O . LEU A 1 123 ? -14.570 -20.259 10.761 1.00 26.36 123 LEU A O 1
ATOM 1016 N N . HIS A 1 124 ? -13.350 -21.991 10.033 1.00 23.97 124 HIS A N 1
ATOM 1017 C CA . HIS A 1 124 ? -12.097 -21.240 10.008 1.00 23.97 124 HIS A CA 1
ATOM 1018 C C . HIS A 1 124 ? -11.905 -20.669 8.599 1.00 23.97 124 HIS A C 1
ATOM 1020 O O . HIS A 1 124 ? -11.465 -21.369 7.691 1.00 23.97 124 HIS A O 1
ATOM 1026 N N . ILE A 1 125 ? -12.290 -19.406 8.401 1.00 25.22 125 ILE A N 1
ATOM 1027 C CA . ILE A 1 125 ? -11.908 -18.658 7.202 1.00 25.22 125 ILE A CA 1
ATOM 1028 C C . ILE A 1 125 ? -10.525 -18.080 7.481 1.00 25.22 125 ILE A C 1
ATOM 1030 O O . ILE A 1 125 ? -10.387 -17.165 8.294 1.00 25.22 125 ILE A O 1
ATOM 1034 N N . ASP A 1 126 ? -9.502 -18.619 6.827 1.00 27.42 126 ASP A N 1
ATOM 1035 C CA . ASP A 1 126 ? -8.164 -18.032 6.832 1.00 27.42 126 ASP A CA 1
ATOM 1036 C C . ASP A 1 126 ? -8.198 -16.791 5.926 1.00 27.42 126 ASP A C 1
ATOM 1038 O O . ASP A 1 126 ? -7.854 -16.814 4.746 1.00 27.42 126 ASP A O 1
ATOM 1042 N N . THR A 1 127 ? -8.776 -15.699 6.431 1.00 31.08 127 THR A N 1
ATOM 1043 C CA . THR A 1 127 ? -8.862 -14.452 5.673 1.00 31.08 127 THR A CA 1
ATOM 1044 C C . THR A 1 127 ? -7.449 -13.901 5.525 1.00 31.08 127 THR A C 1
ATOM 1046 O O . THR A 1 127 ? -6.832 -13.520 6.524 1.00 31.08 127 THR A O 1
ATOM 1049 N N . CYS A 1 128 ? -6.939 -13.839 4.292 1.00 37.03 128 CYS A N 1
ATOM 1050 C CA . CYS A 1 128 ? -5.740 -13.084 3.937 1.00 37.03 128 CYS A CA 1
ATOM 1051 C C . CYS A 1 128 ? -5.885 -11.655 4.484 1.00 37.03 128 CYS A C 1
ATOM 1053 O O . CYS A 1 128 ? -6.619 -10.830 3.943 1.00 37.03 128 CYS A O 1
ATOM 1055 N N . THR A 1 129 ? -5.269 -11.383 5.632 1.00 53.75 129 THR A N 1
ATOM 1056 C CA . THR A 1 129 ? -5.504 -10.151 6.386 1.00 53.75 129 THR A CA 1
ATOM 1057 C C . THR A 1 129 ? -4.334 -9.219 6.138 1.00 53.75 129 THR A C 1
ATOM 1059 O O . THR A 1 129 ? -3.315 -9.290 6.822 1.00 53.75 129 THR A O 1
ATOM 1062 N N . ASN A 1 130 ? -4.455 -8.376 5.113 1.00 67.44 130 ASN A N 1
ATOM 1063 C CA . ASN A 1 130 ? -3.407 -7.430 4.738 1.00 67.44 130 ASN A CA 1
ATOM 1064 C C . ASN A 1 130 ? -3.095 -6.459 5.873 1.00 67.44 130 ASN A C 1
ATOM 1066 O O . ASN A 1 130 ? -3.976 -6.076 6.646 1.00 67.44 130 ASN A O 1
ATOM 1070 N N . SER A 1 131 ? -1.841 -6.033 5.938 1.00 73.25 131 SER A N 1
ATOM 1071 C CA . SER A 1 131 ? -1.429 -4.880 6.741 1.00 73.25 131 SER A CA 1
ATOM 1072 C C . SER A 1 131 ? -1.239 -3.673 5.823 1.00 73.25 131 SER A C 1
ATOM 1074 O O . SER A 1 131 ? -0.852 -3.859 4.671 1.00 73.25 131 SER A O 1
ATOM 1076 N N . ILE A 1 132 ? -1.565 -2.472 6.306 1.00 76.56 132 ILE A N 1
ATOM 1077 C CA . ILE A 1 132 ? -1.408 -1.212 5.561 1.00 76.56 132 ILE A CA 1
ATOM 1078 C C . ILE A 1 132 ? -0.296 -0.384 6.189 1.00 76.56 132 ILE A C 1
ATOM 1080 O O . ILE A 1 132 ? -0.237 -0.306 7.416 1.00 76.56 132 ILE A O 1
ATOM 1084 N N . HIS A 1 133 ? 0.562 0.212 5.363 1.00 72.12 133 HIS A N 1
ATOM 1085 C CA . HIS A 1 133 ? 1.780 0.881 5.810 1.00 72.12 133 HIS A CA 1
ATOM 1086 C C . HIS A 1 133 ? 1.922 2.257 5.175 1.00 72.12 133 HIS A C 1
ATOM 1088 O O . HIS A 1 133 ? 1.783 2.382 3.962 1.00 72.12 133 HIS A O 1
ATOM 1094 N N . ILE A 1 134 ? 2.190 3.261 6.012 1.00 74.44 134 ILE A N 1
ATOM 1095 C CA . ILE A 1 134 ? 2.309 4.667 5.615 1.00 74.44 134 ILE A CA 1
ATOM 1096 C C . ILE A 1 134 ? 3.558 5.263 6.268 1.00 74.44 134 ILE A C 1
ATOM 1098 O O . ILE A 1 134 ? 3.823 5.021 7.453 1.00 74.44 134 ILE A O 1
ATOM 1102 N N . TRP A 1 135 ? 4.271 6.079 5.500 1.00 76.50 135 TRP A N 1
ATOM 1103 C CA . TRP A 1 135 ? 5.240 7.062 5.979 1.00 76.50 135 TRP A CA 1
ATOM 1104 C C . TRP A 1 135 ? 4.736 8.454 5.602 1.00 76.50 135 TRP A C 1
ATOM 1106 O O . TRP A 1 135 ? 4.015 8.571 4.616 1.00 76.50 135 TRP A O 1
ATOM 1116 N N . PHE A 1 136 ? 5.078 9.478 6.384 1.00 70.44 136 PHE A N 1
ATOM 1117 C CA . PHE A 1 136 ? 4.607 10.834 6.126 1.00 70.44 136 PHE A CA 1
ATOM 1118 C C . PHE A 1 136 ? 5.638 11.908 6.471 1.00 70.44 136 PHE A C 1
ATOM 1120 O O . PHE A 1 136 ? 6.472 11.708 7.360 1.00 70.44 136 PHE A O 1
ATOM 1127 N N . THR A 1 137 ? 5.533 13.078 5.833 1.00 73.50 137 THR A N 1
ATOM 1128 C CA . THR A 1 137 ? 6.312 14.257 6.247 1.00 73.50 137 THR A CA 1
ATOM 1129 C C . THR A 1 137 ? 5.639 14.953 7.433 1.00 73.50 137 THR A C 1
ATOM 1131 O O . THR A 1 137 ? 4.416 15.107 7.443 1.00 73.50 137 THR A O 1
ATOM 1134 N N . PRO A 1 138 ? 6.376 15.399 8.466 1.00 74.69 138 PRO A N 1
ATOM 1135 C CA . PRO A 1 138 ? 5.772 15.927 9.692 1.00 74.69 138 PRO A CA 1
ATOM 1136 C C . PRO A 1 138 ? 4.734 17.047 9.482 1.00 74.69 138 PRO A C 1
ATOM 1138 O O . PRO A 1 138 ? 3.800 17.182 10.273 1.00 74.69 138 PRO A O 1
ATOM 1141 N N . GLU A 1 139 ? 4.860 17.839 8.417 1.00 78.94 139 GLU A N 1
ATOM 1142 C CA . GLU A 1 139 ? 3.897 18.871 8.021 1.00 78.94 139 GLU A CA 1
ATOM 1143 C C . GLU A 1 139 ? 2.512 18.292 7.667 1.00 78.94 139 GLU A C 1
ATOM 1145 O O . GLU A 1 139 ? 1.482 18.877 8.016 1.00 78.94 139 GLU A O 1
ATOM 1150 N N . ARG A 1 140 ? 2.475 17.110 7.040 1.00 85.38 140 ARG A N 1
ATOM 1151 C CA . ARG A 1 140 ? 1.262 16.436 6.547 1.00 85.38 140 ARG A CA 1
ATOM 1152 C C . ARG A 1 140 ? 0.443 15.762 7.639 1.00 85.38 140 ARG A C 1
ATOM 1154 O O . ARG A 1 140 ? -0.753 15.524 7.463 1.00 85.38 140 ARG A O 1
ATOM 1161 N N . PHE A 1 141 ? 1.035 15.518 8.811 1.00 86.62 141 PHE A N 1
ATOM 1162 C CA . PHE A 1 141 ? 0.364 14.840 9.928 1.00 86.62 141 PHE A CA 1
ATOM 1163 C C . PHE A 1 141 ? -0.951 15.498 10.353 1.00 86.62 141 PHE A C 1
ATOM 1165 O O . PHE A 1 141 ? -1.879 14.829 10.810 1.00 86.62 141 PHE A O 1
ATOM 1172 N N . HIS A 1 142 ? -1.005 16.827 10.277 1.00 86.19 142 HIS A N 1
ATOM 1173 C CA . HIS A 1 142 ? -2.136 17.603 10.771 1.00 86.19 142 HIS A CA 1
ATOM 1174 C C . HIS A 1 142 ? -3.249 17.781 9.739 1.00 86.19 142 HIS A C 1
ATOM 1176 O O . HIS A 1 142 ? -4.393 17.996 10.143 1.00 86.19 142 HIS A O 1
ATOM 1182 N N . TYR A 1 143 ? -2.928 17.683 8.447 1.00 88.75 143 TYR A N 1
ATOM 1183 C CA . TYR A 1 143 ? -3.832 18.092 7.374 1.00 88.75 143 TYR A CA 1
ATOM 1184 C C . TYR A 1 143 ? -4.176 16.958 6.418 1.00 88.75 143 TYR A C 1
ATOM 1186 O O . TYR A 1 143 ? -5.352 16.796 6.139 1.00 88.75 143 TYR A O 1
ATOM 1194 N N . GLU A 1 144 ? -3.217 16.136 5.993 1.00 93.62 144 GLU A N 1
ATOM 1195 C CA . GLU A 1 144 ? -3.434 15.113 4.956 1.00 93.62 144 GLU A CA 1
ATOM 1196 C C . GLU A 1 144 ? -3.612 13.718 5.566 1.00 93.62 144 GLU A C 1
ATOM 1198 O O . GLU A 1 144 ? -4.619 13.045 5.327 1.00 93.62 144 GLU A O 1
ATOM 1203 N N . LEU A 1 145 ? -2.711 13.324 6.475 1.00 93.25 145 LEU A N 1
ATOM 1204 C CA . LEU A 1 145 ? -2.741 12.008 7.119 1.00 93.25 145 LEU A CA 1
ATOM 1205 C C . LEU A 1 145 ? -4.096 11.660 7.775 1.00 93.25 145 LEU A C 1
ATOM 1207 O O . LEU A 1 145 ? -4.509 10.498 7.695 1.00 93.25 145 LEU A O 1
ATOM 1211 N N . PRO A 1 146 ? -4.842 12.595 8.408 1.00 95.88 146 PRO A N 1
ATOM 1212 C CA . PRO A 1 146 ? -6.171 12.286 8.921 1.00 95.88 146 PRO A CA 1
ATOM 1213 C C . PRO A 1 146 ? -7.141 11.804 7.830 1.00 95.88 146 PRO A C 1
ATOM 1215 O O . PRO A 1 146 ? -7.897 10.863 8.065 1.00 95.88 146 PRO A O 1
ATOM 1218 N N . PHE A 1 147 ? -7.110 12.384 6.629 1.00 97.00 147 PHE A N 1
ATOM 1219 C CA . PHE A 1 147 ? -7.955 11.934 5.520 1.00 97.00 147 PHE A CA 1
ATOM 1220 C C . PHE A 1 147 ? -7.540 10.555 5.020 1.00 97.00 147 PHE A C 1
ATOM 1222 O O . PHE A 1 147 ? -8.401 9.702 4.800 1.00 97.00 147 PHE A O 1
ATOM 1229 N N . VAL A 1 148 ? -6.233 10.298 4.933 1.00 96.50 148 VAL A N 1
ATOM 1230 C CA . VAL A 1 148 ? -5.714 8.978 4.559 1.00 96.50 148 VAL A CA 1
ATOM 1231 C C . VAL A 1 148 ? -6.209 7.918 5.531 1.00 96.50 148 VAL A C 1
ATOM 1233 O O . VAL A 1 148 ? -6.874 6.963 5.133 1.00 96.50 148 VAL A O 1
ATOM 1236 N N . ILE A 1 149 ? -5.979 8.108 6.830 1.00 97.38 149 ILE A N 1
ATOM 1237 C CA . ILE A 1 149 ? -6.408 7.152 7.855 1.00 97.38 149 ILE A CA 1
ATOM 1238 C C . ILE A 1 149 ? -7.931 6.999 7.870 1.00 97.38 149 ILE A C 1
ATOM 1240 O O . ILE A 1 149 ? -8.423 5.878 7.989 1.00 97.38 149 ILE A O 1
ATOM 1244 N N . HIS A 1 150 ? -8.689 8.086 7.705 1.00 97.81 150 HIS A N 1
ATOM 1245 C CA . HIS A 1 150 ? -10.147 8.017 7.580 1.00 97.81 150 HIS A CA 1
ATOM 1246 C C . HIS A 1 150 ? -10.581 7.141 6.394 1.00 97.81 150 HIS A C 1
ATOM 1248 O O . HIS A 1 150 ? -11.407 6.240 6.571 1.00 97.81 150 HIS A O 1
ATOM 1254 N N . SER A 1 151 ? -9.978 7.328 5.219 1.00 97.81 151 SER A N 1
ATOM 1255 C CA . SER A 1 151 ? -10.283 6.547 4.012 1.00 97.81 151 SER A CA 1
ATOM 1256 C C . SER A 1 151 ? -9.949 5.054 4.168 1.00 97.81 151 SER A C 1
ATOM 1258 O O . SER A 1 151 ? -10.691 4.181 3.707 1.00 97.81 151 SER A O 1
ATOM 1260 N N . LEU A 1 152 ? -8.885 4.733 4.912 1.00 97.50 152 LEU A N 1
ATOM 1261 C CA . LEU A 1 152 ? -8.480 3.358 5.211 1.00 97.50 152 LEU A CA 1
ATOM 1262 C C . LEU A 1 152 ? -9.373 2.678 6.257 1.00 97.50 152 LEU A C 1
ATOM 1264 O O . LEU A 1 152 ? -9.633 1.478 6.169 1.00 97.50 152 LEU A O 1
ATOM 1268 N N . LEU A 1 153 ? -9.877 3.430 7.238 1.00 97.88 153 LEU A N 1
ATOM 1269 C CA . LEU A 1 153 ? -10.875 2.932 8.191 1.00 97.88 153 LEU A CA 1
ATOM 1270 C C . LEU A 1 153 ? -12.256 2.744 7.541 1.00 97.88 153 LEU A C 1
ATOM 1272 O O . LEU A 1 153 ? -13.074 1.990 8.065 1.00 97.88 153 LEU A O 1
ATOM 1276 N N . SER A 1 154 ? -12.487 3.390 6.397 1.00 97.44 154 SER A N 1
ATOM 1277 C CA . SER A 1 154 ? -13.734 3.341 5.625 1.00 97.44 154 SER A CA 1
ATOM 1278 C C . SER A 1 154 ? -13.746 2.256 4.539 1.00 97.44 154 SER A C 1
ATOM 1280 O O . SER A 1 154 ? -14.667 2.208 3.723 1.00 97.44 154 SER A O 1
ATOM 1282 N N . GLN A 1 155 ? -12.738 1.379 4.496 1.00 97.75 155 GLN A N 1
ATOM 1283 C CA . GLN A 1 155 ? -12.684 0.298 3.512 1.00 97.75 155 GLN A CA 1
ATOM 1284 C C . GLN A 1 155 ? -13.805 -0.729 3.735 1.00 97.75 155 GLN A C 1
ATOM 1286 O O . GLN A 1 155 ? -14.084 -1.155 4.854 1.00 97.75 155 GLN A O 1
ATOM 1291 N N . THR A 1 156 ? -14.401 -1.188 2.636 1.00 96.56 156 THR A N 1
ATOM 1292 C CA . THR A 1 156 ? -15.408 -2.266 2.604 1.00 96.56 156 THR A CA 1
ATOM 1293 C C . THR A 1 156 ? -14.841 -3.599 3.084 1.00 96.56 156 THR A C 1
ATOM 1295 O O . THR A 1 156 ? -15.535 -4.373 3.741 1.00 96.56 156 THR A O 1
ATOM 1298 N N . GLN A 1 157 ? -13.561 -3.842 2.803 1.00 96.56 157 GLN A N 1
ATOM 1299 C CA . GLN A 1 157 ? -12.771 -4.885 3.435 1.00 96.56 157 GLN A CA 1
ATOM 1300 C C . GLN A 1 157 ? -11.756 -4.222 4.362 1.00 96.56 157 GLN A C 1
ATOM 1302 O O . GLN A 1 157 ? -10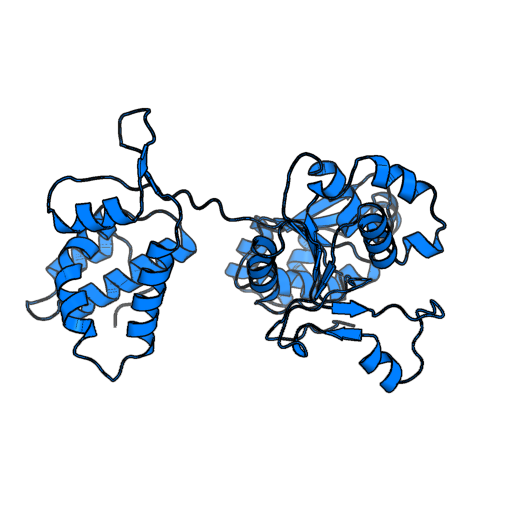.893 -3.481 3.900 1.00 96.56 157 GLN A O 1
ATOM 1307 N N . LEU A 1 158 ? -11.841 -4.499 5.662 1.00 97.06 158 LEU A N 1
ATOM 1308 C CA . LEU A 1 158 ? -10.921 -3.923 6.640 1.00 97.06 158 LEU A CA 1
ATOM 1309 C C . LEU A 1 158 ? -9.558 -4.633 6.616 1.00 97.06 158 LEU A C 1
ATOM 1311 O O . LEU A 1 158 ? -9.506 -5.861 6.478 1.00 97.06 158 LEU A O 1
ATOM 1315 N N . PRO A 1 159 ? -8.448 -3.897 6.800 1.00 96.31 159 PRO A N 1
ATOM 1316 C CA . PRO A 1 159 ? -7.144 -4.510 7.003 1.00 96.31 159 PRO A CA 1
ATOM 1317 C C . PRO A 1 159 ? -7.042 -5.156 8.389 1.00 96.31 159 PRO A C 1
ATOM 1319 O O . PRO A 1 159 ? -7.808 -4.852 9.306 1.00 96.31 159 PRO A O 1
ATOM 1322 N N . LYS A 1 160 ? -6.029 -6.009 8.573 1.00 94.94 160 LYS A N 1
ATOM 1323 C CA . LYS A 1 160 ? -5.664 -6.550 9.892 1.00 94.94 160 LYS A CA 1
ATOM 1324 C C . LYS A 1 160 ? -5.251 -5.448 10.856 1.00 94.94 160 LYS A C 1
ATOM 1326 O O . LYS A 1 160 ? -5.573 -5.484 12.039 1.00 94.94 160 LYS A O 1
ATOM 1331 N N . GLN A 1 161 ? -4.448 -4.534 10.328 1.00 96.31 161 GLN A N 1
ATOM 1332 C CA . GLN A 1 161 ? -3.785 -3.460 11.040 1.00 96.31 161 GLN A CA 1
ATOM 1333 C C . GLN A 1 161 ? -3.386 -2.379 10.033 1.00 96.31 161 GLN A C 1
ATOM 1335 O O . GLN A 1 161 ? -3.066 -2.678 8.880 1.00 96.31 161 GLN A O 1
ATOM 1340 N N . ILE A 1 162 ? -3.376 -1.138 10.497 1.00 96.94 162 ILE A N 1
ATOM 1341 C CA . ILE A 1 162 ? -2.818 0.021 9.810 1.00 96.94 162 ILE A CA 1
ATOM 1342 C C . ILE A 1 162 ? -1.625 0.459 10.652 1.00 96.94 162 ILE A C 1
ATOM 1344 O O . ILE A 1 162 ? -1.761 0.677 11.857 1.00 96.94 162 ILE A O 1
ATOM 1348 N N . ARG A 1 163 ? -0.449 0.543 10.043 1.00 95.38 163 ARG A N 1
ATOM 1349 C CA . ARG A 1 163 ? 0.788 0.915 10.714 1.00 95.38 163 ARG A CA 1
ATOM 1350 C C . ARG A 1 163 ? 1.362 2.175 10.096 1.00 95.38 163 ARG A C 1
ATOM 1352 O O . ARG A 1 163 ? 1.543 2.261 8.888 1.00 95.38 163 ARG A O 1
ATOM 1359 N N . ILE A 1 164 ? 1.669 3.125 10.962 1.00 92.44 164 ILE A N 1
ATOM 1360 C CA . ILE A 1 164 ? 2.346 4.364 10.610 1.00 92.44 164 ILE A CA 1
ATOM 1361 C C . ILE A 1 164 ? 3.769 4.258 11.143 1.00 92.44 164 ILE A C 1
ATOM 1363 O O . ILE A 1 164 ? 3.942 4.043 12.345 1.00 92.44 164 ILE A O 1
ATOM 1367 N N . TYR A 1 165 ? 4.761 4.378 10.267 1.00 89.00 165 TYR A N 1
ATOM 1368 C CA . TYR A 1 165 ? 6.170 4.292 10.642 1.00 89.00 165 TYR A CA 1
ATOM 1369 C C . TYR A 1 165 ? 6.750 5.681 10.852 1.00 89.00 165 TYR A C 1
ATOM 1371 O O . TYR A 1 165 ? 6.562 6.575 10.031 1.00 89.00 165 TYR A O 1
ATOM 1379 N N . LEU A 1 166 ? 7.445 5.845 11.973 1.00 84.31 166 LEU A N 1
ATOM 1380 C CA . LEU A 1 166 ? 8.079 7.082 12.393 1.00 84.31 166 LEU A CA 1
ATOM 1381 C C . LEU A 1 166 ? 9.542 6.827 12.726 1.00 84.31 166 LEU A C 1
ATOM 1383 O O . LEU A 1 166 ? 9.841 5.972 13.556 1.00 84.31 166 LEU A O 1
ATOM 1387 N N . SER A 1 167 ? 10.434 7.612 12.130 1.00 80.38 167 SER A N 1
ATOM 1388 C CA . SER A 1 167 ? 11.836 7.676 12.543 1.00 80.38 167 SER A CA 1
ATOM 1389 C C . SER A 1 167 ? 11.955 8.478 13.837 1.00 80.38 167 SER A C 1
ATOM 1391 O O . SER A 1 167 ? 11.396 9.578 13.967 1.00 80.38 167 SER A O 1
ATOM 1393 N N . SER A 1 168 ? 12.696 7.943 14.809 1.00 69.12 168 SER A N 1
ATOM 1394 C CA . SER A 1 168 ? 12.988 8.643 16.062 1.00 69.12 168 SER A CA 1
ATOM 1395 C C . SER A 1 168 ? 13.654 9.999 15.827 1.00 69.12 168 SER A C 1
ATOM 1397 O O . SER A 1 168 ? 13.360 10.956 16.540 1.00 69.12 168 SER A O 1
ATOM 1399 N N . THR A 1 169 ? 14.497 10.126 14.805 1.00 63.12 169 THR A N 1
ATOM 1400 C CA . THR A 1 169 ? 15.327 11.319 14.590 1.00 63.12 169 THR A CA 1
ATOM 1401 C C . THR A 1 169 ? 14.496 12.520 14.134 1.00 63.12 169 THR A C 1
ATOM 1403 O O . THR A 1 169 ? 14.656 13.621 14.665 1.00 63.12 169 THR A O 1
ATOM 1406 N N . LEU A 1 170 ? 13.541 12.320 13.220 1.00 57.72 170 LEU A N 1
ATOM 1407 C CA . LEU A 1 170 ? 12.667 13.394 12.730 1.00 57.72 170 LEU A CA 1
ATOM 1408 C C . LEU A 1 170 ? 11.633 13.833 13.773 1.00 57.72 170 LEU A C 1
ATOM 1410 O O . LEU A 1 170 ? 11.388 15.028 13.964 1.00 57.72 170 LEU A O 1
ATOM 1414 N N . VAL A 1 171 ? 11.039 12.873 14.481 1.00 54.62 171 VAL A N 1
ATOM 1415 C CA . VAL A 1 171 ? 9.898 13.140 15.362 1.00 54.62 171 VAL A CA 1
ATOM 1416 C C . VAL A 1 171 ? 10.326 13.654 16.736 1.00 54.62 171 VAL A C 1
ATOM 1418 O O . VAL A 1 171 ? 9.705 14.582 17.259 1.00 54.62 171 VAL A O 1
ATOM 1421 N N . ILE A 1 172 ? 11.407 13.113 17.311 1.00 54.56 172 ILE A N 1
ATOM 1422 C CA . ILE A 1 172 ? 11.899 13.537 18.633 1.00 54.56 172 ILE A CA 1
ATOM 1423 C C . ILE A 1 172 ? 12.444 14.968 18.577 1.00 54.56 172 ILE A C 1
ATOM 1425 O O . ILE A 1 172 ? 12.242 15.739 19.517 1.00 54.56 172 ILE A O 1
ATOM 1429 N N . ILE A 1 173 ? 13.107 15.343 17.478 1.00 53.97 173 ILE A N 1
ATOM 1430 C CA . ILE A 1 173 ? 13.802 16.631 17.381 1.00 53.97 173 ILE A CA 1
ATOM 1431 C C . ILE A 1 173 ? 12.851 17.767 16.984 1.00 53.97 173 ILE A C 1
ATOM 1433 O O . ILE A 1 173 ? 12.965 18.863 17.533 1.00 53.97 173 ILE A O 1
ATOM 1437 N N . ARG A 1 174 ? 11.899 17.543 16.064 1.00 59.38 174 ARG A N 1
ATOM 1438 C CA . ARG A 1 174 ? 11.113 18.650 15.483 1.00 59.38 174 ARG A CA 1
ATOM 1439 C C . ARG A 1 174 ? 9.694 18.796 16.021 1.00 59.38 174 ARG A C 1
ATOM 1441 O O . ARG A 1 174 ? 9.196 19.917 16.066 1.00 59.38 174 ARG A O 1
ATOM 1448 N N . GLN A 1 175 ? 9.026 17.721 16.444 1.00 61.28 175 GLN A N 1
ATOM 1449 C CA . GLN A 1 175 ? 7.590 17.783 16.732 1.00 61.28 175 GLN A CA 1
ATOM 1450 C C . GLN A 1 175 ? 7.206 16.954 17.964 1.00 61.28 175 GLN A C 1
ATOM 1452 O O . GLN A 1 175 ? 6.734 15.823 17.867 1.00 61.28 175 GLN A O 1
ATOM 1457 N N . LYS A 1 176 ? 7.311 17.569 19.153 1.00 60.78 176 LYS A N 1
ATOM 1458 C CA . LYS A 1 176 ? 6.965 16.990 20.474 1.00 60.78 176 LYS A CA 1
ATOM 1459 C C . LYS A 1 176 ? 5.499 16.524 20.640 1.00 60.78 176 LYS A C 1
ATOM 1461 O O . LYS A 1 176 ? 5.100 16.172 21.743 1.00 60.78 176 LYS A O 1
ATOM 1466 N N . ASN A 1 177 ? 4.690 16.519 19.578 1.00 70.50 177 ASN A N 1
ATOM 1467 C CA . ASN A 1 177 ? 3.244 16.303 19.613 1.00 70.50 177 ASN A CA 1
ATOM 1468 C C . ASN A 1 177 ? 2.723 15.329 18.536 1.00 70.50 177 ASN A C 1
ATOM 1470 O O . ASN A 1 177 ? 1.525 15.316 18.262 1.00 70.50 177 ASN A O 1
ATOM 1474 N N . LEU A 1 178 ? 3.545 14.469 17.940 1.00 79.44 178 LEU A N 1
ATOM 1475 C CA . LEU A 1 178 ? 3.036 13.423 17.042 1.00 79.44 178 LEU A CA 1
ATOM 1476 C C . LEU A 1 178 ? 2.584 12.198 17.846 1.00 79.44 178 LEU A C 1
ATOM 1478 O O . LEU A 1 178 ? 3.358 11.295 18.142 1.00 79.44 178 LEU A O 1
ATOM 1482 N N . THR A 1 179 ? 1.313 12.188 18.263 1.00 85.81 179 THR A N 1
ATOM 1483 C CA . THR A 1 179 ? 0.738 11.097 19.068 1.00 85.81 179 THR A CA 1
ATOM 1484 C C . THR A 1 179 ? -0.538 10.544 18.445 1.00 85.81 179 THR A C 1
ATOM 1486 O O . THR A 1 179 ? -1.299 11.277 17.805 1.00 85.81 179 THR A O 1
ATOM 1489 N N . LEU A 1 180 ? -0.847 9.271 18.729 1.00 88.12 180 LEU A N 1
ATOM 1490 C CA . LEU A 1 180 ? -2.144 8.670 18.388 1.00 88.12 180 LEU A CA 1
ATOM 1491 C C . LEU A 1 180 ? -3.320 9.492 18.933 1.00 88.12 180 LEU A C 1
ATOM 1493 O O . LEU A 1 180 ? -4.354 9.584 18.281 1.00 88.12 180 LEU A O 1
ATOM 1497 N N . ARG A 1 181 ? -3.170 10.125 20.105 1.00 90.88 181 ARG A N 1
ATOM 1498 C CA . ARG A 1 181 ? -4.208 10.979 20.701 1.00 90.88 181 ARG A CA 1
ATOM 1499 C C . ARG A 1 181 ? -4.500 12.209 19.840 1.00 90.88 181 ARG A C 1
ATOM 1501 O O . ARG A 1 181 ? -5.668 12.570 19.674 1.00 90.88 181 ARG A O 1
ATOM 1508 N N . HIS A 1 182 ? -3.467 12.849 19.298 1.00 90.69 182 HIS A N 1
ATOM 1509 C CA . HIS A 1 182 ? -3.643 14.002 18.418 1.00 90.69 182 HIS A CA 1
ATOM 1510 C C . HIS A 1 182 ? -4.250 13.581 17.083 1.00 90.69 182 HIS A C 1
ATOM 1512 O O . HIS A 1 182 ? -5.267 14.148 16.693 1.00 90.69 182 HIS A O 1
ATOM 1518 N N . LEU A 1 183 ? -3.732 12.521 16.456 1.00 91.69 183 LEU A N 1
ATOM 1519 C CA . LEU A 1 183 ? -4.305 11.987 15.219 1.00 91.69 183 LEU A CA 1
ATOM 1520 C C . LEU A 1 183 ? -5.783 11.605 15.397 1.00 91.69 183 LEU A C 1
ATOM 1522 O O . LEU A 1 183 ? -6.629 12.015 14.610 1.00 91.69 183 LEU A O 1
ATOM 1526 N N . LYS A 1 184 ? -6.127 10.932 16.502 1.00 94.88 184 LYS A N 1
ATOM 1527 C CA . LYS A 1 184 ? -7.515 10.605 16.863 1.00 94.88 184 LYS A CA 1
ATOM 1528 C C . LYS A 1 184 ? -8.406 11.843 16.967 1.00 94.88 184 LYS A C 1
ATOM 1530 O O . LYS A 1 184 ? -9.576 11.790 16.602 1.00 94.88 184 LYS A O 1
ATOM 1535 N N . THR A 1 185 ? -7.869 12.955 17.468 1.00 95.50 185 THR A N 1
ATOM 1536 C CA . THR A 1 185 ? -8.607 14.222 17.559 1.00 95.50 185 THR A CA 1
ATOM 1537 C C . THR A 1 185 ? -8.931 14.771 16.172 1.00 95.50 185 THR A C 1
ATOM 1539 O O . THR A 1 185 ? -10.061 15.201 15.956 1.00 95.50 185 THR A O 1
ATOM 1542 N N . TYR A 1 186 ? -7.987 14.708 15.228 1.00 94.94 186 TYR A N 1
ATOM 1543 C CA . TYR A 1 186 ? -8.225 15.106 13.839 1.00 94.94 186 TYR A CA 1
ATOM 1544 C C . TYR A 1 186 ? -9.236 14.185 13.147 1.00 94.94 186 TYR A C 1
ATOM 1546 O O . TYR A 1 186 ? -10.215 14.677 12.594 1.00 94.94 186 TYR A O 1
ATOM 1554 N N . ILE A 1 187 ? -9.093 12.863 13.283 1.00 95.75 187 ILE A N 1
ATOM 1555 C CA . ILE A 1 187 ? -10.061 11.895 12.738 1.00 95.75 187 ILE A CA 1
ATOM 1556 C C . ILE A 1 187 ? -11.469 12.141 13.279 1.00 95.75 187 ILE A C 1
ATOM 1558 O O . ILE A 1 187 ? -12.421 12.159 12.511 1.00 95.75 187 ILE A O 1
ATOM 1562 N N . LYS A 1 188 ? -11.614 12.405 14.583 1.00 96.44 188 LYS A N 1
ATOM 1563 C CA . LYS A 1 188 ? -12.920 12.675 15.203 1.00 96.44 188 LYS A CA 1
ATOM 1564 C C . LYS A 1 188 ? -13.603 13.934 14.653 1.00 96.44 188 LYS A C 1
ATOM 1566 O O . LYS A 1 188 ? -14.827 14.028 14.718 1.00 96.44 188 LYS A O 1
ATOM 1571 N N . ARG A 1 189 ? -12.832 14.907 14.150 1.00 96.50 189 ARG A N 1
ATOM 1572 C CA . ARG A 1 189 ? -13.376 16.099 13.476 1.00 96.50 189 ARG A CA 1
ATOM 1573 C C . ARG A 1 189 ? -13.913 15.766 12.084 1.00 96.50 189 ARG A C 1
ATOM 1575 O O . ARG A 1 189 ? -14.906 16.365 11.694 1.00 96.50 189 ARG A O 1
ATOM 1582 N N . LEU A 1 190 ? -13.283 14.823 11.377 1.00 95.75 190 LEU A N 1
ATOM 1583 C CA . LEU A 1 190 ? -13.743 14.337 10.070 1.00 95.75 190 LEU A CA 1
ATOM 1584 C C . LEU A 1 190 ? -14.971 13.430 10.207 1.00 95.75 190 LEU A C 1
ATOM 1586 O O . LEU A 1 190 ? -15.957 13.593 9.498 1.00 95.75 190 LEU A O 1
ATOM 1590 N N . ASP A 1 191 ? -14.919 12.491 11.149 1.00 97.31 191 ASP A N 1
ATOM 1591 C CA . ASP A 1 191 ? -15.983 11.534 11.416 1.00 97.31 191 ASP A CA 1
ATOM 1592 C C . ASP A 1 191 ? -16.046 11.214 12.915 1.00 97.31 191 ASP A C 1
ATOM 1594 O O . ASP A 1 191 ? -15.178 10.555 13.492 1.00 97.31 191 ASP A O 1
ATOM 1598 N N . SER A 1 192 ? -17.113 11.690 13.555 1.00 97.12 192 SER A N 1
ATOM 1599 C CA . SER A 1 192 ? -17.362 11.502 14.987 1.00 97.12 192 SER A CA 1
ATOM 1600 C C . SER A 1 192 ? -18.108 10.202 15.315 1.00 97.12 192 SER A C 1
ATOM 1602 O O . SER A 1 192 ? -18.516 9.992 16.464 1.00 97.12 192 SER A O 1
ATOM 1604 N N . SER A 1 193 ? -18.304 9.318 14.332 1.00 98.12 193 SER A N 1
ATOM 1605 C CA . SER A 1 193 ? -19.019 8.066 14.530 1.00 98.12 193 SER A CA 1
ATOM 1606 C C . SER A 1 193 ? -18.289 7.141 15.510 1.00 98.12 193 SER A C 1
ATOM 1608 O O . SER A 1 193 ? -17.065 6.977 15.508 1.00 98.12 193 SER A O 1
ATOM 1610 N N . LYS A 1 194 ? -19.074 6.454 16.350 1.00 97.88 194 LYS A N 1
ATOM 1611 C CA . LYS A 1 194 ? -18.550 5.449 17.292 1.00 97.88 194 LYS A CA 1
ATOM 1612 C C . LYS A 1 194 ? -17.863 4.283 16.574 1.00 97.88 194 LYS A C 1
ATOM 1614 O O . LYS A 1 194 ? -17.014 3.621 17.168 1.00 97.88 194 LYS A O 1
ATOM 1619 N N . ILE A 1 195 ? -18.253 4.011 15.326 1.00 97.62 195 ILE A N 1
ATOM 1620 C CA . ILE A 1 195 ? -17.676 2.944 14.504 1.00 97.62 195 ILE A CA 1
ATOM 1621 C C . ILE A 1 195 ? -16.242 3.316 14.134 1.00 97.62 195 ILE A C 1
ATOM 1623 O O . ILE A 1 195 ? -15.333 2.556 14.463 1.00 97.62 195 ILE A O 1
ATOM 1627 N N . THR A 1 196 ? -16.029 4.498 13.554 1.00 97.56 196 THR A N 1
ATOM 1628 C CA . THR A 1 196 ? -14.695 4.985 13.183 1.00 97.56 196 THR A CA 1
ATOM 1629 C C . THR A 1 196 ? -13.780 5.083 14.398 1.00 97.56 196 THR A C 1
ATOM 1631 O O . THR A 1 196 ? -12.648 4.607 14.352 1.00 97.56 196 THR A O 1
ATOM 1634 N N . GLU A 1 197 ? -14.281 5.566 15.541 1.00 97.69 197 GLU A N 1
ATOM 1635 C CA . GLU A 1 197 ? -13.505 5.566 16.785 1.00 97.69 197 GLU A CA 1
ATOM 1636 C C . GLU A 1 197 ? -13.100 4.149 17.235 1.00 97.69 197 GLU A C 1
ATOM 1638 O O . GLU A 1 197 ? -11.949 3.920 17.620 1.00 97.69 197 GLU A O 1
ATOM 1643 N N . LYS A 1 198 ? -14.030 3.184 17.197 1.00 98.00 198 LYS A N 1
ATOM 1644 C CA . LYS A 1 198 ? -13.752 1.789 17.566 1.00 98.00 198 LYS A CA 1
ATOM 1645 C C . LYS A 1 198 ? -12.714 1.168 16.630 1.00 98.00 198 LYS A C 1
ATOM 1647 O O . LYS A 1 198 ? -11.806 0.490 17.110 1.00 98.00 198 LYS A O 1
ATOM 1652 N N . LEU A 1 199 ? -12.841 1.395 15.322 1.00 97.88 199 LEU A N 1
ATOM 1653 C CA . LEU A 1 199 ? -11.909 0.884 14.318 1.00 97.88 199 LEU A CA 1
ATOM 1654 C C . LEU A 1 199 ? -10.526 1.518 14.462 1.00 97.88 199 LEU A C 1
ATOM 1656 O O . LEU A 1 199 ? -9.542 0.785 14.462 1.00 97.88 199 LEU A O 1
ATOM 1660 N N . PHE A 1 200 ? -10.445 2.831 14.690 1.00 97.56 200 PHE A N 1
ATOM 1661 C 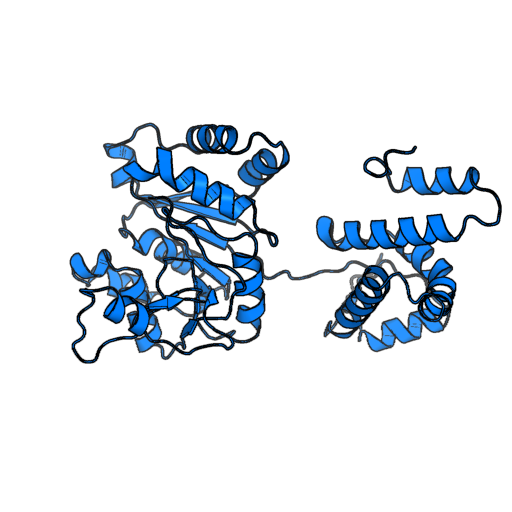CA . PHE A 1 200 ? -9.188 3.532 14.952 1.00 97.56 200 PHE A CA 1
ATOM 1662 C C . PHE A 1 200 ? -8.422 2.881 16.109 1.00 97.56 200 PHE A C 1
ATOM 1664 O O . PHE A 1 200 ? -7.268 2.497 15.947 1.00 97.56 200 PHE A O 1
ATOM 1671 N N . ASN A 1 201 ? -9.078 2.684 17.261 1.00 96.88 201 ASN A N 1
ATOM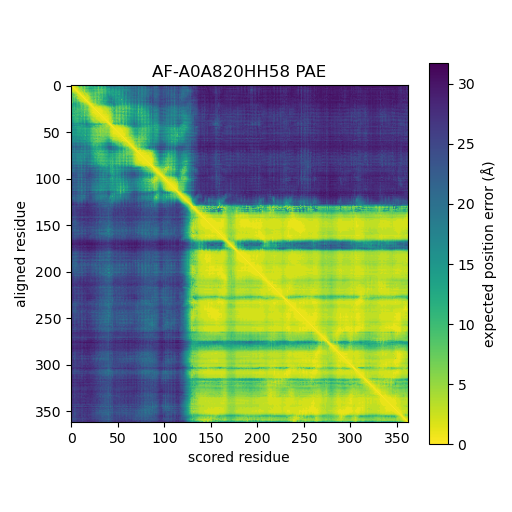 1672 C CA . ASN A 1 201 ? -8.421 2.096 18.435 1.00 96.88 201 ASN A CA 1
ATOM 1673 C C . ASN A 1 201 ? -8.028 0.622 18.220 1.00 96.88 201 ASN A C 1
ATOM 1675 O O . ASN A 1 201 ? -7.120 0.133 18.885 1.00 96.88 201 ASN A O 1
ATOM 1679 N N . LYS A 1 202 ? -8.742 -0.102 17.346 1.00 97.31 202 LYS A N 1
ATOM 1680 C CA . LYS A 1 202 ? -8.504 -1.528 17.080 1.00 97.31 202 LYS A CA 1
ATOM 1681 C C . LYS A 1 202 ? -7.395 -1.753 16.052 1.00 97.31 202 LYS A C 1
ATOM 1683 O O . LYS A 1 202 ? -6.610 -2.682 16.213 1.00 97.31 202 LYS A O 1
ATOM 1688 N N . LEU A 1 203 ? -7.390 -0.973 14.973 1.00 97.12 203 LEU A N 1
ATOM 1689 C CA . LEU A 1 203 ? -6.597 -1.258 13.777 1.00 97.12 203 LEU A CA 1
ATOM 1690 C C . LEU A 1 203 ? -5.319 -0.423 13.696 1.00 97.12 203 LEU A C 1
ATOM 1692 O O . LEU A 1 203 ? -4.350 -0.900 13.113 1.00 97.12 203 LEU A O 1
ATOM 1696 N N . LEU A 1 204 ? -5.296 0.796 14.246 1.00 96.38 204 LEU A N 1
ATOM 1697 C CA . LEU A 1 204 ? -4.189 1.725 14.031 1.00 96.38 204 LEU A CA 1
ATOM 1698 C C . LEU A 1 204 ? -3.060 1.558 15.054 1.00 96.38 204 LEU A C 1
ATOM 1700 O O . LEU A 1 204 ? -3.294 1.512 16.261 1.00 96.38 204 LEU A O 1
ATOM 1704 N N . GLN A 1 205 ? -1.820 1.543 14.567 1.00 94.00 205 GLN A N 1
ATOM 1705 C CA . GLN A 1 205 ? -0.605 1.516 15.377 1.00 94.00 205 GLN A CA 1
ATOM 1706 C C . GLN A 1 205 ? 0.432 2.500 14.831 1.00 94.00 205 GLN A C 1
ATOM 1708 O O . GLN A 1 205 ? 0.615 2.606 13.621 1.00 94.00 205 GLN A O 1
ATOM 1713 N N . ILE A 1 206 ? 1.151 3.172 15.730 1.00 89.31 206 ILE A N 1
ATOM 1714 C CA . ILE A 1 206 ? 2.374 3.908 15.392 1.00 89.31 206 ILE A CA 1
ATOM 1715 C C . ILE A 1 206 ? 3.565 3.021 15.756 1.00 89.31 206 ILE A C 1
ATOM 1717 O O . ILE A 1 206 ? 3.609 2.468 16.859 1.00 89.31 206 ILE A O 1
ATOM 1721 N N . ARG A 1 207 ? 4.506 2.869 14.826 1.00 89.50 207 ARG A N 1
ATOM 1722 C CA . ARG A 1 207 ? 5.767 2.150 15.000 1.00 89.50 207 ARG A CA 1
ATOM 1723 C C . ARG A 1 207 ? 6.915 3.142 14.954 1.00 89.50 207 ARG A C 1
ATOM 1725 O O . ARG A 1 207 ? 6.948 4.008 14.088 1.00 89.50 207 ARG A O 1
ATOM 1732 N N . TRP A 1 208 ? 7.809 3.007 15.921 1.00 86.56 208 TRP A N 1
ATOM 1733 C CA . TRP A 1 208 ? 9.002 3.826 16.043 1.00 86.56 208 TRP A CA 1
ATOM 1734 C C . TRP A 1 208 ? 10.178 2.997 15.564 1.00 86.56 208 TRP A C 1
ATOM 1736 O O . TRP A 1 208 ? 10.405 1.915 16.104 1.00 86.56 208 TRP A O 1
ATOM 1746 N N . GLU A 1 209 ? 10.883 3.501 14.564 1.00 86.94 209 GLU A N 1
ATOM 1747 C CA . GLU A 1 209 ? 12.119 2.910 14.070 1.00 86.94 209 GLU A CA 1
ATOM 1748 C C . GLU A 1 209 ? 13.291 3.788 14.499 1.00 86.94 209 GLU A C 1
ATOM 1750 O O . GLU A 1 209 ? 13.205 5.020 14.475 1.00 86.94 209 GLU A O 1
ATOM 1755 N N . GLU A 1 210 ? 14.372 3.1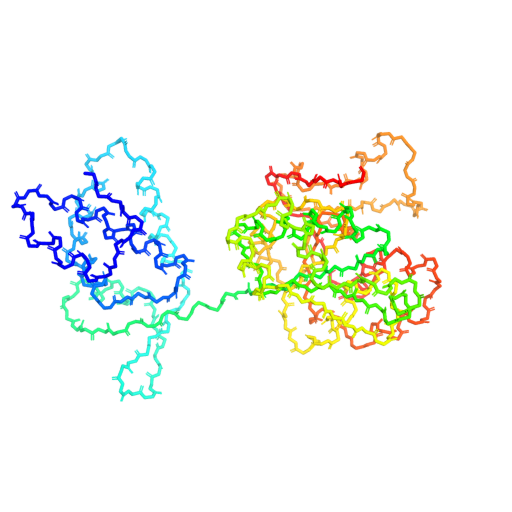35 14.923 1.00 84.88 210 GLU A N 1
ATOM 1756 C CA . GLU A 1 210 ? 15.613 3.809 15.316 1.00 84.88 210 GLU A CA 1
ATOM 1757 C C . GLU A 1 210 ? 16.329 4.409 14.101 1.00 84.88 210 GLU A C 1
ATOM 1759 O O . GLU A 1 210 ? 16.903 5.495 14.179 1.00 84.88 210 GLU A O 1
ATOM 1764 N N . GLU A 1 211 ? 16.269 3.696 12.976 1.00 85.62 211 GLU A N 1
ATOM 1765 C CA . GLU A 1 211 ? 16.865 4.090 11.704 1.00 85.62 211 GLU A CA 1
ATOM 1766 C C . GLU A 1 211 ? 15.843 4.843 10.846 1.00 85.62 211 GLU A C 1
ATOM 1768 O O . GLU A 1 211 ? 14.658 4.500 10.813 1.00 85.62 211 GLU A O 1
ATOM 1773 N N . ASP A 1 212 ? 16.314 5.884 10.161 1.00 85.12 212 ASP A N 1
ATOM 1774 C CA . ASP A 1 212 ? 15.513 6.637 9.206 1.00 85.12 212 ASP A CA 1
ATOM 1775 C C . ASP A 1 212 ? 15.788 6.118 7.802 1.00 85.12 212 ASP A C 1
ATOM 1777 O O . ASP A 1 212 ? 16.889 6.285 7.280 1.00 85.12 212 ASP A O 1
ATOM 1781 N N . TYR A 1 213 ? 14.795 5.461 7.209 1.00 85.75 213 TYR A N 1
ATOM 1782 C CA . TYR A 1 213 ? 14.884 4.987 5.833 1.00 85.75 213 TYR A CA 1
ATOM 1783 C C . TYR A 1 213 ? 14.199 5.940 4.835 1.00 85.75 213 TYR A C 1
ATOM 1785 O O . TYR A 1 213 ? 13.861 5.513 3.727 1.00 85.75 213 TYR A O 1
ATOM 1793 N N . ASP A 1 214 ? 13.953 7.203 5.215 1.00 85.69 214 ASP A N 1
ATOM 1794 C CA . ASP A 1 214 ? 13.310 8.212 4.358 1.00 85.69 214 ASP A CA 1
ATOM 1795 C C . ASP A 1 214 ? 11.928 7.688 3.855 1.00 85.69 214 ASP A C 1
ATOM 1797 O O . ASP A 1 214 ? 11.294 6.914 4.587 1.00 85.69 214 ASP A O 1
ATOM 1801 N N . PRO A 1 215 ? 11.384 8.036 2.665 1.00 86.38 215 PRO A N 1
ATOM 1802 C CA . PRO A 1 215 ? 10.098 7.496 2.211 1.00 86.38 215 PRO A CA 1
ATOM 1803 C C . PRO A 1 215 ? 10.001 5.964 2.185 1.00 86.38 215 PRO A C 1
ATOM 1805 O O . PRO A 1 215 ? 8.903 5.418 2.311 1.00 86.38 215 PRO A O 1
ATOM 1808 N N . THR A 1 216 ? 11.124 5.238 2.101 1.00 89.19 216 THR A N 1
ATOM 1809 C CA . THR A 1 216 ? 11.120 3.762 2.087 1.00 89.19 216 THR A CA 1
ATOM 1810 C C . THR A 1 216 ? 10.685 3.142 3.421 1.00 89.19 216 THR A C 1
ATOM 1812 O O . THR A 1 216 ? 10.348 1.953 3.488 1.00 89.19 216 THR A O 1
ATOM 1815 N N . MET A 1 217 ? 10.598 3.953 4.481 1.00 87.44 217 MET A N 1
ATOM 1816 C CA . MET A 1 217 ? 10.021 3.601 5.781 1.00 87.44 217 MET A CA 1
ATOM 1817 C C . MET A 1 217 ? 8.620 2.984 5.685 1.00 87.44 217 MET A C 1
ATOM 1819 O O . MET A 1 217 ? 8.215 2.247 6.586 1.00 87.44 217 MET A O 1
ATOM 1823 N N . LYS A 1 218 ? 7.879 3.225 4.595 1.00 88.69 218 LYS A N 1
ATOM 1824 C CA . LYS A 1 218 ? 6.579 2.579 4.373 1.00 88.69 218 LYS A CA 1
ATOM 1825 C C . LYS A 1 218 ? 6.671 1.085 4.051 1.00 88.69 218 LYS A C 1
ATOM 1827 O O . LYS A 1 218 ? 5.703 0.376 4.299 1.00 88.69 218 LYS A O 1
ATOM 1832 N N . PHE A 1 219 ? 7.802 0.556 3.576 1.00 91.25 219 PHE A N 1
ATOM 1833 C CA . PHE A 1 219 ? 7.929 -0.882 3.280 1.00 91.25 219 PHE A CA 1
ATOM 1834 C C . PHE A 1 219 ? 9.152 -1.571 3.899 1.00 91.25 219 PHE A C 1
ATOM 1836 O O . PHE A 1 219 ? 9.063 -2.756 4.226 1.00 91.25 219 PHE A O 1
ATOM 1843 N N . LEU A 1 220 ? 10.281 -0.887 4.104 1.00 92.19 220 LEU A N 1
ATOM 1844 C CA . LEU A 1 220 ? 11.508 -1.548 4.560 1.00 92.19 220 LEU A CA 1
ATOM 1845 C C . LEU A 1 220 ? 11.357 -2.200 5.944 1.00 92.19 220 LEU A C 1
ATOM 1847 O O . LEU A 1 220 ? 11.629 -3.402 6.053 1.00 92.19 220 LEU A O 1
ATOM 1851 N N . PRO A 1 221 ? 10.862 -1.507 6.987 1.00 91.56 221 PRO A N 1
ATOM 1852 C CA . PRO A 1 221 ? 10.702 -2.117 8.306 1.00 91.56 221 PRO A CA 1
ATOM 1853 C C . PRO A 1 221 ? 9.776 -3.338 8.292 1.00 91.56 221 PRO A C 1
ATOM 1855 O O . PRO A 1 221 ? 10.035 -4.346 8.952 1.00 91.56 221 PRO A O 1
ATOM 1858 N N . ILE A 1 222 ? 8.700 -3.290 7.500 1.00 90.44 222 ILE A N 1
ATOM 1859 C CA . ILE A 1 222 ? 7.724 -4.379 7.470 1.00 90.44 222 ILE A CA 1
ATOM 1860 C C . ILE A 1 222 ? 8.213 -5.593 6.686 1.00 90.44 222 ILE A C 1
ATOM 1862 O O . ILE A 1 222 ? 7.968 -6.727 7.104 1.00 90.44 222 ILE A O 1
ATOM 1866 N N . ILE A 1 223 ? 8.954 -5.382 5.596 1.00 91.69 223 ILE A N 1
ATOM 1867 C CA . ILE A 1 223 ? 9.626 -6.475 4.889 1.00 91.69 223 ILE A CA 1
ATOM 1868 C C . ILE A 1 223 ? 10.556 -7.216 5.861 1.00 91.69 223 ILE A C 1
ATOM 1870 O O . ILE A 1 223 ? 10.586 -8.445 5.840 1.00 91.69 223 ILE A O 1
ATOM 1874 N N . LYS A 1 224 ? 11.210 -6.496 6.786 1.00 89.44 224 LYS A N 1
ATOM 1875 C CA . LYS A 1 224 ? 12.140 -7.057 7.781 1.00 89.44 224 LYS A CA 1
ATOM 1876 C C . LYS A 1 224 ? 11.394 -7.938 8.765 1.00 89.44 224 LYS A C 1
ATOM 1878 O O . LYS A 1 224 ? 11.754 -9.089 8.990 1.00 89.44 224 LYS A O 1
ATOM 1883 N N . GLU A 1 225 ? 10.323 -7.391 9.335 1.00 89.56 225 GLU A N 1
ATOM 1884 C CA . GLU A 1 225 ? 9.509 -8.066 10.345 1.00 89.56 225 GLU A CA 1
ATOM 1885 C C . GLU A 1 225 ? 8.816 -9.321 9.790 1.00 89.56 225 GLU A C 1
ATOM 1887 O O . GLU A 1 225 ? 8.647 -10.309 10.508 1.00 89.56 225 GLU A O 1
ATOM 1892 N N . PHE A 1 226 ? 8.422 -9.305 8.513 1.00 89.62 226 PHE A N 1
ATOM 1893 C CA . PHE A 1 226 ? 7.654 -10.383 7.882 1.00 89.62 226 PHE A CA 1
ATOM 1894 C C . PHE A 1 226 ? 8.434 -11.173 6.831 1.00 89.62 226 PHE A C 1
ATOM 1896 O O . PHE A 1 226 ? 7.816 -11.906 6.062 1.00 89.62 226 PHE A O 1
ATOM 1903 N N . GLN A 1 227 ? 9.763 -11.096 6.798 1.00 84.75 227 GLN A N 1
ATOM 1904 C CA . GLN A 1 227 ? 10.566 -11.716 5.738 1.00 84.75 227 GLN A CA 1
ATOM 1905 C C . GLN A 1 227 ? 10.294 -13.225 5.566 1.00 84.75 227 GLN A C 1
ATOM 1907 O O . GLN A 1 227 ? 10.231 -13.735 4.451 1.00 84.75 227 GLN A O 1
ATOM 1912 N N . SER A 1 228 ? 10.066 -13.946 6.668 1.00 81.19 228 SER A N 1
ATOM 1913 C CA . SER A 1 228 ? 9.762 -15.387 6.665 1.00 81.19 228 SER A CA 1
ATOM 1914 C C . SER A 1 228 ? 8.293 -15.727 6.385 1.00 81.19 228 SER A C 1
ATOM 1916 O O . SER A 1 228 ? 7.910 -16.896 6.400 1.00 81.19 228 SER A O 1
ATOM 1918 N N . LYS A 1 229 ? 7.445 -14.722 6.156 1.00 85.81 229 LYS A N 1
ATOM 1919 C CA . LYS A 1 229 ? 5.999 -14.869 5.973 1.00 85.81 229 LYS A CA 1
ATOM 1920 C C . LYS A 1 229 ? 5.621 -14.375 4.583 1.00 85.81 229 LYS A C 1
ATOM 1922 O O . LYS A 1 229 ? 6.071 -13.323 4.152 1.00 85.81 229 LYS A O 1
ATOM 1927 N N . SER A 1 230 ? 4.723 -15.078 3.895 1.00 86.88 230 SER A N 1
ATOM 1928 C CA . SER A 1 230 ? 4.152 -14.597 2.624 1.00 86.88 230 SER A CA 1
ATOM 1929 C C . SER A 1 230 ? 2.975 -13.640 2.860 1.00 86.88 230 SER A C 1
ATOM 1931 O O . SER A 1 230 ? 1.892 -13.762 2.283 1.00 86.88 230 SER A O 1
ATOM 1933 N N . GLN A 1 231 ? 3.167 -12.704 3.789 1.00 89.00 231 GLN A N 1
ATOM 1934 C CA . GLN A 1 231 ? 2.140 -11.763 4.206 1.00 89.00 231 GLN A CA 1
ATOM 1935 C C . GLN A 1 231 ? 1.944 -10.717 3.108 1.00 89.00 231 GLN A C 1
ATOM 1937 O O . GLN A 1 231 ? 2.903 -10.079 2.682 1.00 89.00 231 GLN A O 1
ATOM 1942 N N . ALA A 1 232 ? 0.698 -10.533 2.676 1.00 93.00 232 ALA A N 1
ATOM 1943 C CA . ALA A 1 232 ? 0.330 -9.442 1.789 1.00 93.00 232 ALA A CA 1
ATOM 1944 C C . ALA A 1 232 ? 0.276 -8.118 2.567 1.00 93.00 232 ALA A C 1
ATOM 1946 O O . ALA A 1 232 ? -0.251 -8.044 3.688 1.00 93.00 232 ALA A O 1
ATOM 1947 N N . ILE A 1 233 ? 0.866 -7.089 1.972 1.00 95.31 233 ILE A N 1
ATOM 1948 C CA . ILE A 1 233 ? 1.124 -5.788 2.578 1.00 95.31 233 ILE A CA 1
ATOM 1949 C C . ILE A 1 233 ? 0.729 -4.736 1.548 1.00 95.31 233 ILE A C 1
ATOM 1951 O O . ILE A 1 233 ? 1.296 -4.705 0.459 1.00 95.31 233 ILE A O 1
ATOM 1955 N N . MET A 1 234 ? -0.249 -3.898 1.881 1.00 96.19 234 MET A N 1
ATOM 1956 C CA . MET A 1 234 ? -0.578 -2.728 1.076 1.00 96.19 234 MET A CA 1
ATOM 1957 C C . MET A 1 234 ? 0.304 -1.561 1.519 1.00 96.19 234 MET A C 1
ATOM 1959 O O . MET A 1 234 ? 0.333 -1.211 2.701 1.00 96.19 234 MET A O 1
ATOM 1963 N N . ILE A 1 235 ? 1.010 -0.976 0.565 1.00 95.69 235 ILE A N 1
ATOM 1964 C CA . ILE A 1 235 ? 1.803 0.232 0.738 1.00 95.69 235 ILE A CA 1
ATOM 1965 C C . ILE A 1 235 ? 0.955 1.423 0.313 1.00 95.69 235 ILE A C 1
ATOM 1967 O O . ILE A 1 235 ? 0.296 1.373 -0.730 1.00 95.69 235 ILE A O 1
ATOM 1971 N N . CYS A 1 236 ? 0.962 2.459 1.144 1.00 93.94 236 CYS A N 1
ATOM 1972 C CA . CYS A 1 236 ? 0.194 3.675 0.956 1.00 93.94 236 CYS A CA 1
ATOM 1973 C C . CYS A 1 236 ? 1.082 4.912 1.111 1.00 93.94 236 CYS A C 1
ATOM 1975 O O . CYS A 1 236 ? 2.012 4.912 1.920 1.00 93.94 236 CYS A O 1
ATOM 1977 N N . ASP A 1 237 ? 0.709 5.970 0.402 1.00 91.88 237 ASP A N 1
ATOM 1978 C CA . ASP A 1 237 ? 1.202 7.322 0.630 1.00 91.88 237 ASP A CA 1
ATOM 1979 C C . ASP A 1 237 ? 0.280 8.069 1.603 1.00 91.88 237 ASP A C 1
ATOM 1981 O O . ASP A 1 237 ? -0.856 7.666 1.882 1.00 91.88 237 ASP A O 1
ATOM 1985 N N . ASP A 1 238 ? 0.807 9.147 2.168 1.00 91.38 238 ASP A N 1
ATOM 1986 C CA . ASP A 1 238 ? 0.195 9.971 3.208 1.00 91.38 238 ASP A CA 1
ATOM 1987 C C . ASP A 1 238 ? -0.644 11.140 2.684 1.00 91.38 238 ASP A C 1
ATOM 1989 O O . ASP A 1 238 ? -1.252 11.848 3.487 1.00 91.38 238 ASP A O 1
ATOM 1993 N N . ASP A 1 239 ? -0.732 11.286 1.364 1.00 92.19 239 ASP A N 1
ATOM 1994 C CA . ASP A 1 239 ? -1.452 12.351 0.664 1.00 92.19 239 ASP A CA 1
ATOM 1995 C C . ASP A 1 239 ? -2.592 11.823 -0.228 1.00 92.19 239 ASP A C 1
ATOM 1997 O O . ASP A 1 239 ? -3.090 12.519 -1.112 1.00 92.19 239 ASP A O 1
ATOM 2001 N N . GLN A 1 240 ? -3.045 10.588 0.022 1.00 94.12 240 GLN A N 1
ATOM 2002 C CA . GLN A 1 240 ? -4.032 9.890 -0.807 1.00 94.12 240 GLN A CA 1
ATOM 2003 C C . GLN A 1 240 ? -5.320 9.550 -0.049 1.00 94.12 240 GLN A C 1
ATOM 2005 O O . GLN A 1 240 ? -5.310 8.873 0.983 1.00 94.12 240 GLN A O 1
ATOM 2010 N N . TYR A 1 241 ? -6.470 9.920 -0.612 1.00 95.75 241 TYR A N 1
ATOM 2011 C CA . TYR A 1 241 ? -7.772 9.429 -0.169 1.00 95.75 241 TYR A CA 1
ATOM 2012 C C . TYR A 1 241 ? -8.128 8.138 -0.912 1.00 95.75 241 TYR A C 1
ATOM 2014 O O . TYR A 1 241 ? -8.465 8.137 -2.101 1.00 95.75 241 TYR A O 1
ATOM 2022 N N . TYR A 1 242 ? -8.077 7.015 -0.199 1.00 96.44 242 TYR A N 1
ATOM 2023 C CA . TYR A 1 242 ? -8.293 5.695 -0.778 1.00 96.44 242 TYR A CA 1
ATOM 2024 C C . TYR A 1 242 ? -9.773 5.368 -0.954 1.00 96.44 242 TYR A C 1
ATOM 2026 O O . TYR A 1 242 ? -10.552 5.370 -0.000 1.00 96.44 242 TYR A O 1
ATOM 2034 N 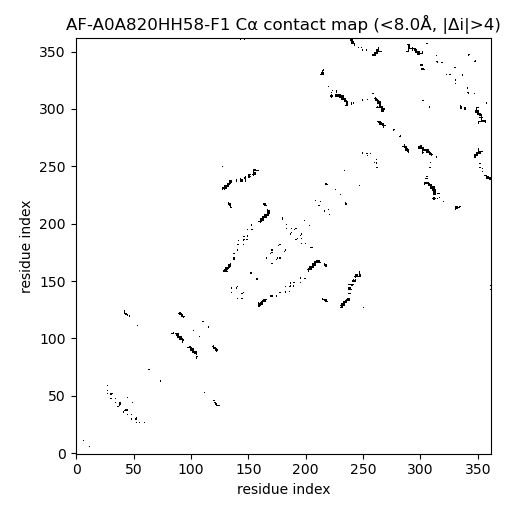N . HIS A 1 243 ? -10.160 4.978 -2.170 1.00 96.62 243 HIS A N 1
ATOM 2035 C CA . HIS A 1 243 ? -11.533 4.561 -2.449 1.00 96.62 243 HIS A CA 1
ATOM 2036 C C . HIS A 1 243 ? -11.952 3.371 -1.551 1.00 96.62 243 HIS A C 1
ATOM 2038 O O . HIS A 1 243 ? -11.127 2.472 -1.357 1.00 96.62 243 HIS A O 1
ATOM 2044 N N . PRO A 1 244 ? -13.205 3.272 -1.049 1.00 96.81 244 PRO A N 1
ATOM 2045 C CA . PRO A 1 244 ? -13.638 2.213 -0.118 1.00 96.81 244 PRO A CA 1
ATOM 2046 C C . PRO A 1 244 ? -13.470 0.764 -0.603 1.00 96.81 244 PRO A C 1
ATOM 2048 O O . PRO A 1 244 ? -13.515 -0.173 0.193 1.00 96.81 244 PRO A O 1
ATOM 2051 N N . TYR A 1 245 ? -13.306 0.551 -1.907 1.00 96.62 245 TYR A N 1
ATOM 2052 C CA . TYR A 1 245 ? -13.095 -0.776 -2.497 1.00 96.62 245 TYR A CA 1
ATOM 2053 C C . TYR A 1 245 ? -11.624 -1.081 -2.794 1.00 96.62 245 TYR A C 1
ATOM 2055 O O . TYR A 1 245 ? -11.330 -2.161 -3.294 1.00 96.62 245 TYR A O 1
ATOM 2063 N N . THR A 1 246 ? -10.699 -0.171 -2.481 1.00 96.31 246 THR A N 1
ATOM 2064 C CA . THR A 1 246 ? -9.270 -0.310 -2.795 1.00 96.31 246 THR A CA 1
ATOM 2065 C C . THR A 1 246 ? -8.705 -1.633 -2.284 1.00 96.31 246 THR A C 1
ATOM 2067 O O . THR A 1 246 ? -8.188 -2.433 -3.067 1.00 96.31 246 THR A O 1
ATOM 2070 N N . LEU A 1 247 ? -8.857 -1.909 -0.983 1.00 96.31 247 LEU A N 1
ATOM 2071 C CA . LEU A 1 247 ? -8.282 -3.114 -0.386 1.00 96.31 247 LEU A CA 1
ATOM 2072 C C . LEU A 1 247 ? -8.963 -4.392 -0.892 1.00 96.31 247 LEU A C 1
ATOM 2074 O O . LEU A 1 247 ? -8.294 -5.398 -1.130 1.00 96.31 247 LEU A O 1
ATOM 2078 N N . ALA A 1 248 ? -10.284 -4.346 -1.082 1.00 96.31 248 ALA A N 1
ATOM 2079 C CA . ALA A 1 248 ? -11.056 -5.463 -1.617 1.00 96.31 248 ALA A CA 1
ATOM 2080 C C . ALA A 1 248 ? -10.627 -5.810 -3.052 1.00 96.31 248 ALA A C 1
ATOM 2082 O O . ALA A 1 248 ? -10.434 -6.982 -3.382 1.00 96.31 248 ALA A O 1
ATOM 2083 N N . THR A 1 249 ? -10.410 -4.794 -3.891 1.00 96.38 249 THR A N 1
ATOM 2084 C CA . THR A 1 249 ? -9.911 -4.952 -5.259 1.00 96.38 249 THR A CA 1
ATOM 2085 C C . THR A 1 249 ? -8.506 -5.545 -5.257 1.00 96.38 249 THR A C 1
ATOM 2087 O O . THR A 1 249 ? -8.293 -6.573 -5.897 1.00 96.38 249 THR A O 1
ATOM 2090 N N . LEU A 1 250 ? -7.566 -4.992 -4.484 1.00 96.69 250 LEU A N 1
ATOM 2091 C CA . LEU A 1 250 ? -6.210 -5.546 -4.381 1.00 96.69 250 LEU A CA 1
ATOM 2092 C C . LEU A 1 250 ? -6.233 -7.015 -3.925 1.00 96.69 250 LEU A C 1
ATOM 2094 O O . LEU A 1 250 ? -5.592 -7.862 -4.540 1.00 96.69 250 LEU A O 1
ATOM 2098 N N . ASN A 1 251 ? -7.037 -7.364 -2.919 1.00 95.56 251 ASN A N 1
ATOM 2099 C CA . ASN A 1 251 ? -7.160 -8.750 -2.454 1.00 95.56 251 ASN A CA 1
ATOM 2100 C C . ASN A 1 251 ? -7.756 -9.708 -3.478 1.00 95.56 251 ASN A C 1
ATOM 2102 O O . ASN A 1 251 ? -7.306 -10.846 -3.614 1.00 95.56 251 ASN A O 1
ATOM 2106 N N . LYS A 1 252 ? -8.758 -9.252 -4.229 1.00 95.69 252 LYS A N 1
ATOM 2107 C CA . LYS A 1 252 ? -9.353 -10.046 -5.304 1.00 95.69 252 LYS A CA 1
ATOM 2108 C C . LYS A 1 252 ? -8.305 -10.461 -6.339 1.00 95.69 252 LYS A C 1
ATOM 2110 O O . LYS A 1 252 ? -8.386 -11.570 -6.862 1.00 95.69 252 LYS A O 1
ATOM 2115 N N . TYR A 1 253 ? -7.349 -9.589 -6.653 1.00 97.19 253 TYR A N 1
ATOM 2116 C CA . TYR A 1 253 ? -6.310 -9.876 -7.643 1.00 97.19 253 TYR A CA 1
ATOM 2117 C C . TYR A 1 253 ? -5.053 -10.519 -7.042 1.00 97.19 253 TYR A C 1
ATOM 2119 O O . TYR A 1 253 ? -4.391 -11.279 -7.744 1.00 97.19 253 TYR A O 1
ATOM 2127 N N . SER A 1 254 ? -4.756 -10.323 -5.754 1.00 95.75 254 SER A N 1
ATOM 2128 C CA . SER A 1 254 ? -3.562 -10.898 -5.104 1.00 95.75 254 SER A CA 1
ATOM 2129 C C . SER A 1 254 ? -3.567 -12.429 -5.031 1.00 95.75 254 SER A C 1
ATOM 2131 O O . SER A 1 254 ? -2.506 -13.035 -4.885 1.00 95.75 254 SER A O 1
ATOM 2133 N N . THR A 1 255 ? -4.744 -13.050 -5.146 1.00 92.44 255 THR A N 1
ATOM 2134 C CA . THR A 1 255 ? -4.928 -14.510 -5.261 1.00 92.44 255 THR A CA 1
ATOM 2135 C C . THR A 1 255 ? -4.762 -15.023 -6.691 1.00 92.44 255 THR A C 1
ATOM 2137 O O . THR A 1 255 ? -4.452 -16.185 -6.905 1.00 92.44 255 THR A O 1
ATOM 2140 N N . LYS A 1 256 ? -4.958 -14.166 -7.699 1.00 96.00 256 LYS A N 1
ATOM 2141 C CA . LYS A 1 256 ? -4.765 -14.522 -9.115 1.00 96.00 256 LYS A CA 1
ATOM 2142 C C . LYS A 1 256 ? -3.327 -14.301 -9.575 1.00 96.00 256 LYS A C 1
ATOM 2144 O O . LYS A 1 256 ? -2.857 -14.987 -10.474 1.00 96.00 256 LYS A O 1
ATOM 2149 N N . TYR A 1 257 ? -2.651 -13.338 -8.956 1.00 96.62 257 TYR A N 1
ATOM 2150 C CA . TYR A 1 257 ? -1.291 -12.912 -9.270 1.00 96.62 257 TYR A CA 1
ATOM 2151 C C . TYR A 1 257 ? -0.399 -13.075 -8.031 1.00 96.62 257 TYR A C 1
ATOM 2153 O O . TYR A 1 257 ? 0.211 -12.124 -7.552 1.00 96.62 257 TYR A O 1
ATOM 2161 N N . GLU A 1 258 ? -0.368 -14.289 -7.468 1.00 94.94 258 GLU A N 1
ATOM 2162 C CA . GLU A 1 258 ? 0.236 -14.564 -6.152 1.00 94.94 258 GLU A CA 1
ATOM 2163 C C . GLU A 1 258 ? 1.730 -14.231 -6.073 1.00 94.94 258 GLU A C 1
ATOM 2165 O O . GLU A 1 258 ? 2.203 -13.788 -5.027 1.00 94.94 258 GLU A O 1
ATOM 2170 N N . ASN A 1 259 ? 2.443 -14.400 -7.189 1.00 96.50 259 ASN A N 1
ATOM 2171 C CA . ASN A 1 259 ? 3.882 -14.170 -7.320 1.00 96.50 259 ASN A CA 1
ATOM 2172 C C . ASN A 1 259 ? 4.192 -12.814 -7.960 1.00 96.50 259 ASN A C 1
ATOM 2174 O O . ASN A 1 259 ? 5.140 -12.689 -8.731 1.00 96.50 259 ASN A O 1
ATOM 2178 N N . SER A 1 260 ? 3.341 -11.813 -7.754 1.00 97.38 260 SER A N 1
ATOM 2179 C CA . SER A 1 260 ? 3.472 -10.513 -8.410 1.00 97.38 260 SER A CA 1
ATOM 2180 C C . SER A 1 260 ? 3.131 -9.376 -7.466 1.00 97.38 260 SER A C 1
ATOM 2182 O O . SER A 1 260 ? 2.377 -9.540 -6.507 1.00 97.38 260 SER A O 1
ATOM 2184 N N . ILE A 1 261 ? 3.681 -8.205 -7.765 1.00 97.50 261 ILE A N 1
ATOM 2185 C CA . ILE A 1 261 ? 3.256 -6.951 -7.151 1.00 97.50 261 ILE A CA 1
ATOM 2186 C C . ILE A 1 261 ? 2.087 -6.423 -7.979 1.00 97.50 261 ILE A C 1
ATOM 2188 O O . ILE A 1 261 ? 2.125 -6.445 -9.211 1.00 97.50 261 ILE A O 1
ATOM 2192 N N . ILE A 1 262 ? 1.036 -5.962 -7.314 1.00 97.81 262 ILE A N 1
ATOM 2193 C CA . ILE A 1 262 ? -0.141 -5.409 -7.985 1.00 97.81 262 ILE A CA 1
ATOM 2194 C C . ILE A 1 262 ? -0.453 -4.030 -7.426 1.00 97.81 262 ILE A C 1
ATOM 2196 O O . ILE A 1 262 ? -0.373 -3.830 -6.220 1.00 97.81 262 ILE A O 1
ATOM 2200 N N . GLY A 1 263 ? -0.823 -3.083 -8.276 1.00 97.06 263 GLY A N 1
ATOM 2201 C CA . GLY A 1 263 ? -1.159 -1.729 -7.848 1.00 97.06 263 GLY A CA 1
ATOM 2202 C C . GLY A 1 263 ? -2.263 -1.105 -8.679 1.00 97.06 263 GLY A C 1
ATOM 2203 O O . GLY A 1 263 ? -2.844 -1.743 -9.559 1.00 97.06 263 GLY A O 1
ATOM 2204 N N . LEU A 1 264 ? -2.580 0.142 -8.345 1.00 96.81 264 LEU A N 1
ATOM 2205 C CA . LEU A 1 264 ? -3.702 0.878 -8.934 1.00 96.81 264 LEU A CA 1
ATOM 2206 C C . LEU A 1 264 ? -3.267 2.050 -9.816 1.00 96.81 264 LEU A C 1
ATOM 2208 O O . LEU A 1 264 ? -4.114 2.667 -10.469 1.00 96.81 264 LEU A O 1
ATOM 2212 N N . ARG A 1 265 ? -1.961 2.312 -9.866 1.00 95.31 265 ARG A N 1
ATOM 2213 C CA . ARG A 1 265 ? -1.326 3.297 -10.728 1.00 95.31 265 ARG A CA 1
ATOM 2214 C C . ARG A 1 265 ? 0.092 2.856 -11.072 1.00 95.31 265 ARG A C 1
ATOM 2216 O O . ARG A 1 265 ? 0.773 2.225 -10.263 1.00 95.31 265 ARG A O 1
ATOM 2223 N N . ASP A 1 266 ? 0.515 3.187 -12.277 1.00 93.00 266 ASP A N 1
ATOM 2224 C CA . ASP A 1 266 ? 1.845 2.897 -12.799 1.00 93.00 266 ASP A CA 1
ATOM 2225 C C . ASP A 1 266 ? 2.400 4.071 -13.592 1.00 93.00 266 ASP A C 1
ATOM 2227 O O . ASP A 1 266 ? 1.665 4.970 -14.018 1.00 93.00 266 ASP A O 1
ATOM 2231 N N . TRP A 1 267 ? 3.705 3.986 -13.830 1.00 89.44 267 TRP A N 1
ATOM 2232 C CA . TRP A 1 267 ? 4.402 4.738 -14.845 1.00 89.44 267 TRP A CA 1
ATOM 2233 C C . TRP A 1 267 ? 5.053 3.832 -15.911 1.00 89.44 267 TRP A C 1
ATOM 2235 O O . TRP A 1 267 ? 5.929 3.002 -15.638 1.00 89.44 267 TRP A O 1
ATOM 2245 N N . ARG A 1 268 ? 4.676 4.053 -17.175 1.00 88.06 268 ARG A N 1
ATOM 2246 C CA . ARG A 1 268 ? 5.306 3.440 -18.345 1.00 88.06 268 ARG A CA 1
ATOM 2247 C C . ARG A 1 268 ? 6.675 4.069 -18.574 1.00 88.06 268 ARG A C 1
ATOM 2249 O O . ARG A 1 268 ? 6.770 5.214 -19.018 1.00 88.06 268 ARG A O 1
ATOM 2256 N N . VAL A 1 269 ? 7.714 3.266 -18.367 1.00 84.38 269 VAL A N 1
ATOM 2257 C CA . VAL A 1 269 ? 9.108 3.677 -18.551 1.00 84.38 269 VAL A CA 1
ATOM 2258 C C . VAL A 1 269 ? 9.377 4.138 -19.982 1.00 84.38 269 VAL A C 1
ATOM 2260 O O . VAL A 1 269 ? 9.115 3.405 -20.936 1.00 84.38 269 VAL A O 1
ATOM 2263 N N . ARG A 1 270 ? 9.892 5.364 -20.113 1.00 84.19 270 ARG A N 1
ATOM 2264 C CA . ARG A 1 270 ? 10.366 5.944 -21.377 1.00 84.19 270 ARG A CA 1
ATOM 2265 C C . ARG A 1 270 ? 11.704 5.349 -21.792 1.00 84.19 270 ARG A C 1
ATOM 2267 O O . ARG A 1 270 ? 12.505 4.966 -20.945 1.00 84.19 270 ARG A O 1
ATOM 2274 N N . GLU A 1 271 ? 11.977 5.360 -23.092 1.00 85.88 271 GLU A N 1
ATOM 2275 C CA . GLU A 1 271 ? 13.281 4.948 -23.628 1.00 85.88 271 GLU A CA 1
ATOM 2276 C C . GLU A 1 271 ? 14.423 5.869 -23.170 1.00 85.88 271 GLU A C 1
ATOM 2278 O O . GLU A 1 271 ? 15.538 5.400 -22.965 1.00 85.88 271 GLU A O 1
ATOM 2283 N N . ASP A 1 272 ? 14.142 7.159 -22.957 1.00 87.94 272 ASP A N 1
ATOM 2284 C CA . ASP A 1 272 ? 15.119 8.154 -22.490 1.00 87.94 272 ASP A CA 1
ATOM 2285 C C . ASP A 1 272 ? 15.324 8.168 -20.965 1.00 87.94 272 ASP A C 1
ATOM 2287 O O . ASP A 1 272 ? 16.196 8.883 -20.474 1.00 87.94 272 ASP A O 1
ATOM 2291 N N . LEU A 1 273 ? 14.547 7.371 -20.220 1.00 84.44 273 LEU A N 1
ATOM 2292 C CA . LEU A 1 273 ? 14.587 7.259 -18.758 1.00 84.44 273 LEU A CA 1
ATOM 2293 C C . LEU A 1 273 ? 14.325 8.578 -17.999 1.00 84.44 273 LEU A C 1
ATOM 2295 O O . LEU A 1 273 ? 14.687 8.694 -16.828 1.00 84.44 273 LEU A O 1
ATOM 2299 N N . ILE A 1 274 ? 13.669 9.561 -18.623 1.00 81.94 274 ILE A N 1
ATOM 2300 C CA . ILE A 1 274 ? 13.327 10.835 -17.974 1.00 81.94 274 ILE A CA 1
ATOM 2301 C C . ILE A 1 274 ? 11.990 10.705 -17.232 1.00 81.94 274 ILE A C 1
ATOM 2303 O O . ILE A 1 274 ? 10.974 10.366 -17.826 1.00 81.94 274 ILE A O 1
ATOM 2307 N N . TRP A 1 275 ? 11.963 11.003 -15.930 1.00 73.44 275 TRP A N 1
ATOM 2308 C CA . TRP A 1 275 ? 10.739 10.916 -15.116 1.00 73.44 275 TRP A CA 1
ATOM 2309 C C . TRP A 1 275 ? 9.776 12.099 -15.318 1.00 73.44 275 TRP A C 1
ATOM 2311 O O . TRP A 1 275 ? 8.557 11.932 -15.271 1.00 73.44 275 TRP A O 1
ATOM 2321 N N . SER A 1 276 ? 10.304 13.307 -15.537 1.00 72.31 276 SER A N 1
ATOM 2322 C CA . SER A 1 276 ? 9.503 14.530 -15.640 1.00 72.31 276 SER A CA 1
ATOM 2323 C C . SER A 1 276 ? 8.746 14.596 -16.964 1.00 72.31 276 SER A C 1
ATOM 2325 O O . SER A 1 276 ? 9.356 14.635 -18.033 1.00 72.31 276 SER A O 1
ATOM 2327 N N . LEU A 1 277 ? 7.419 14.660 -16.884 1.00 70.19 277 LEU A N 1
ATOM 2328 C CA . LEU A 1 277 ? 6.553 14.840 -18.043 1.00 70.19 277 LEU A CA 1
ATOM 2329 C C . LEU A 1 277 ? 6.139 16.307 -18.135 1.00 70.19 277 LEU A C 1
ATOM 2331 O O . LEU A 1 277 ? 5.442 16.821 -17.259 1.00 70.19 277 LEU A O 1
ATOM 2335 N N . GLU A 1 278 ? 6.547 16.976 -19.208 1.00 76.25 278 GLU A N 1
ATOM 2336 C CA . GLU A 1 278 ? 6.009 18.287 -19.552 1.00 76.25 278 GLU A CA 1
ATOM 2337 C C . GLU A 1 278 ? 4.789 18.113 -20.462 1.00 76.25 278 GLU A C 1
ATOM 2339 O O . GLU A 1 278 ? 4.864 17.551 -21.553 1.00 76.25 278 GLU A O 1
ATOM 2344 N N . GLY A 1 279 ? 3.639 18.617 -20.013 1.00 76.94 279 GLY A N 1
ATOM 2345 C CA . GLY A 1 279 ? 2.410 18.635 -20.802 1.00 76.94 279 GLY A CA 1
ATOM 2346 C C . GLY A 1 279 ? 1.448 17.474 -20.525 1.00 76.94 279 GLY A C 1
ATOM 2347 O O . GLY A 1 279 ? 1.818 16.340 -20.235 1.00 76.94 279 GLY A O 1
ATOM 2348 N N . LYS A 1 280 ? 0.149 17.773 -20.640 1.00 76.25 280 LYS A N 1
ATOM 2349 C CA . LYS A 1 280 ? -0.945 16.839 -20.313 1.00 76.25 280 LYS A CA 1
ATOM 2350 C C . LYS A 1 280 ? -0.953 15.570 -21.174 1.00 76.25 280 LYS A C 1
ATOM 2352 O O . LYS A 1 280 ? -1.391 14.527 -20.702 1.00 76.25 280 LYS A O 1
ATOM 2357 N N . TYR A 1 281 ? -0.491 15.662 -22.421 1.00 76.38 281 TYR A N 1
ATOM 2358 C CA . TYR A 1 281 ? -0.454 14.525 -23.346 1.00 76.38 281 TYR A CA 1
ATOM 2359 C C . TYR A 1 281 ? 0.551 13.459 -22.908 1.00 76.38 281 TYR A C 1
ATOM 2361 O O . TYR A 1 2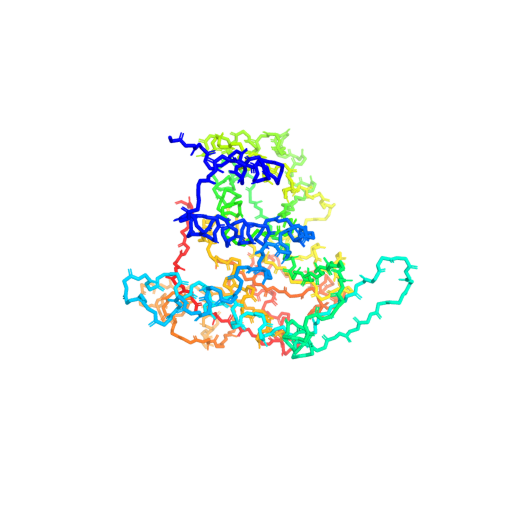81 ? 0.218 12.277 -22.894 1.00 76.38 281 TYR A O 1
ATOM 2369 N N . GLU A 1 282 ? 1.738 13.885 -22.482 1.00 78.81 282 GLU A N 1
ATOM 2370 C CA . GLU A 1 282 ? 2.788 12.995 -21.985 1.00 78.81 282 GLU A CA 1
ATOM 2371 C C . GLU A 1 282 ? 2.326 12.256 -20.723 1.00 78.81 282 GLU A C 1
ATOM 2373 O O . GLU A 1 282 ? 2.478 11.038 -20.621 1.00 78.81 282 GLU A O 1
ATOM 2378 N N . ILE A 1 283 ? 1.659 12.967 -19.804 1.00 80.50 283 ILE A N 1
ATOM 2379 C CA . ILE A 1 283 ? 1.063 12.371 -18.597 1.00 80.50 283 ILE A CA 1
ATOM 2380 C C . ILE A 1 283 ? 0.067 11.270 -18.968 1.00 80.50 283 ILE A C 1
ATOM 2382 O O . ILE A 1 283 ? 0.175 10.166 -18.447 1.00 80.50 283 ILE A O 1
ATOM 2386 N N . GLY A 1 284 ? -0.858 11.525 -19.896 1.00 82.25 284 GLY A N 1
ATOM 2387 C CA . GLY A 1 284 ? -1.857 10.529 -20.301 1.00 82.25 284 GLY A CA 1
ATOM 2388 C C . GLY A 1 284 ? -1.282 9.307 -21.027 1.00 82.25 284 GLY A C 1
ATOM 2389 O O . GLY A 1 284 ? -1.912 8.253 -21.035 1.00 82.25 284 GLY A O 1
ATOM 2390 N N . TYR A 1 285 ? -0.099 9.427 -21.638 1.00 84.94 285 TYR A N 1
ATOM 2391 C CA . TYR A 1 285 ? 0.556 8.310 -22.321 1.00 84.94 285 TYR A CA 1
ATOM 2392 C C . TYR A 1 285 ? 1.384 7.435 -21.373 1.00 84.94 285 TYR A C 1
ATOM 2394 O O . TYR A 1 285 ? 1.479 6.217 -21.567 1.00 84.94 285 TYR A O 1
ATOM 2402 N N . HIS A 1 286 ? 1.990 8.055 -20.358 1.00 88.00 286 HIS A N 1
ATOM 2403 C CA . HIS A 1 286 ? 2.910 7.381 -19.450 1.00 88.00 286 HIS A CA 1
ATOM 2404 C C . HIS A 1 286 ? 2.284 6.972 -18.121 1.00 88.00 286 HIS A C 1
ATOM 2406 O O . HIS A 1 286 ? 2.712 5.977 -17.546 1.00 88.00 286 HIS A O 1
ATOM 2412 N N . VAL A 1 287 ? 1.272 7.684 -17.634 1.00 90.88 287 VAL A N 1
ATOM 2413 C CA . VAL A 1 287 ? 0.577 7.325 -16.398 1.00 90.88 287 VAL A CA 1
ATOM 2414 C C . VAL A 1 287 ? -0.593 6.414 -16.727 1.00 90.88 287 VAL A C 1
ATOM 2416 O O . VAL A 1 287 ? -1.492 6.775 -17.485 1.00 90.88 287 VAL A O 1
ATOM 2419 N N . ILE A 1 288 ? -0.587 5.224 -16.135 1.00 92.56 288 ILE A N 1
ATOM 2420 C CA . ILE A 1 288 ? -1.657 4.244 -16.306 1.00 92.56 288 ILE A CA 1
ATOM 2421 C C . ILE A 1 288 ? -2.404 4.134 -14.989 1.00 92.56 288 ILE A C 1
ATOM 2423 O O . ILE A 1 288 ? -1.846 3.695 -13.985 1.00 92.56 288 ILE A O 1
ATOM 2427 N N . GLU A 1 289 ? -3.677 4.512 -15.000 1.00 94.75 289 GLU A N 1
ATOM 2428 C CA . GLU A 1 289 ? -4.540 4.460 -13.823 1.00 94.75 289 GLU A CA 1
ATOM 2429 C C . GLU A 1 289 ? -5.548 3.321 -13.943 1.00 94.75 289 GLU A C 1
ATOM 2431 O O . GLU A 1 289 ? -6.138 3.075 -14.998 1.00 94.75 289 GLU A O 1
ATOM 2436 N N . SER A 1 290 ? -5.759 2.621 -12.833 1.00 96.06 290 SER A N 1
ATOM 2437 C CA . SER A 1 290 ? -6.603 1.426 -12.767 1.00 96.06 290 SER A CA 1
ATOM 2438 C C . SER A 1 290 ? -8.043 1.622 -13.241 1.00 96.06 290 SER A C 1
ATOM 2440 O O . SER A 1 290 ? -8.633 0.664 -13.740 1.00 96.06 290 SER A O 1
ATOM 2442 N N . HIS A 1 291 ? -8.626 2.818 -13.108 1.00 94.88 291 HIS A N 1
ATOM 2443 C CA . HIS A 1 291 ? -10.003 3.090 -13.544 1.00 94.88 291 HIS A CA 1
ATOM 2444 C C . HIS A 1 291 ? -10.156 3.313 -15.051 1.00 94.88 291 HIS A C 1
ATOM 2446 O O . HIS A 1 291 ? -11.284 3.331 -15.538 1.00 94.88 291 HIS A O 1
ATOM 2452 N N . TYR A 1 292 ? -9.055 3.434 -15.798 1.00 94.69 292 TYR A N 1
ATOM 2453 C CA . TYR A 1 292 ? -9.081 3.441 -17.266 1.00 94.69 292 TYR A CA 1
ATOM 2454 C C . TYR A 1 292 ? -8.901 2.048 -17.879 1.00 94.69 292 TYR A C 1
ATOM 2456 O O . TYR A 1 292 ? -9.070 1.880 -19.086 1.00 94.69 292 TYR A O 1
ATOM 2464 N N . LEU A 1 293 ? -8.555 1.043 -17.073 1.00 95.81 293 LEU A N 1
ATOM 2465 C CA . LEU A 1 293 ? -8.273 -0.302 -17.556 1.00 95.81 293 LEU A CA 1
ATOM 2466 C C . LEU A 1 293 ? -9.520 -1.188 -17.543 1.00 95.81 293 LEU A C 1
ATOM 2468 O O . LEU A 1 293 ? -10.219 -1.298 -16.538 1.00 95.81 293 LEU A O 1
ATOM 2472 N N . SER A 1 294 ? -9.747 -1.903 -18.643 1.00 96.19 294 SER A N 1
ATOM 2473 C CA . SER A 1 294 ? -10.722 -2.998 -18.721 1.00 96.19 294 SER A CA 1
ATOM 2474 C C . SER A 1 294 ? -10.115 -4.356 -18.344 1.00 96.19 294 SER A C 1
ATOM 2476 O O . SER A 1 294 ? -10.843 -5.274 -17.960 1.00 96.19 294 SER A O 1
ATOM 2478 N N . GLU A 1 295 ? -8.788 -4.483 -18.410 1.00 97.00 295 GLU A N 1
ATOM 2479 C CA . GLU A 1 295 ? -8.036 -5.710 -18.141 1.00 97.00 295 GLU A CA 1
ATOM 2480 C C . GLU A 1 295 ? -6.727 -5.443 -17.385 1.00 97.00 295 GLU A C 1
ATOM 2482 O O . GLU A 1 295 ? -6.270 -4.309 -17.262 1.00 97.00 295 GLU A O 1
ATOM 2487 N N . VAL A 1 296 ? -6.135 -6.500 -16.824 1.00 97.69 296 VAL A N 1
ATOM 2488 C CA . VAL A 1 296 ? -4.873 -6.399 -16.079 1.00 97.69 296 VAL A CA 1
ATOM 2489 C C . VAL A 1 296 ? -3.735 -6.053 -17.032 1.00 97.69 296 VAL A C 1
ATOM 2491 O O . VAL A 1 296 ? -3.531 -6.740 -18.029 1.00 97.69 296 VAL A O 1
ATOM 2494 N N . TYR A 1 297 ? -2.957 -5.030 -16.689 1.00 96.62 297 TYR A N 1
ATOM 2495 C CA . TYR A 1 297 ? -1.894 -4.501 -17.536 1.00 96.62 297 TYR A CA 1
ATOM 2496 C C . TYR A 1 297 ? -0.526 -4.692 -16.872 1.00 96.62 297 TYR A C 1
ATOM 2498 O O . TYR A 1 297 ? -0.347 -4.354 -15.702 1.00 96.62 297 TYR A O 1
ATOM 2506 N N . ARG A 1 298 ? 0.445 -5.274 -17.591 1.00 95.94 298 ARG A N 1
ATOM 2507 C CA . ARG A 1 298 ? 1.805 -5.517 -17.073 1.00 95.94 298 ARG A CA 1
ATOM 2508 C C . ARG A 1 298 ? 2.648 -4.259 -17.184 1.00 95.94 298 ARG A C 1
ATOM 2510 O O . ARG A 1 298 ? 2.645 -3.612 -18.227 1.00 95.94 298 ARG A O 1
ATOM 2517 N N . VAL A 1 299 ? 3.429 -3.980 -16.144 1.00 94.38 299 VAL A N 1
ATOM 2518 C CA . VAL A 1 299 ? 4.129 -2.705 -16.038 1.00 94.38 299 VAL A CA 1
ATOM 2519 C C . VAL A 1 299 ? 5.567 -2.773 -15.537 1.00 94.38 299 VAL A C 1
ATOM 2521 O O . VAL A 1 299 ? 6.033 -3.793 -15.016 1.00 94.38 299 VAL A O 1
ATOM 2524 N N . GLY A 1 300 ? 6.274 -1.657 -15.728 1.00 90.81 300 GLY A N 1
ATOM 2525 C CA . GLY A 1 300 ? 7.635 -1.445 -15.255 1.00 90.81 300 GLY A CA 1
ATOM 2526 C C . GLY A 1 300 ? 7.694 -0.933 -13.817 1.00 90.81 300 GLY A C 1
ATOM 2527 O O . GLY A 1 300 ? 8.464 -1.499 -13.040 1.00 90.81 300 GLY A O 1
ATOM 2528 N N . VAL A 1 301 ? 6.895 0.087 -13.467 1.00 93.06 301 VAL A N 1
ATOM 2529 C CA . VAL A 1 301 ? 7.060 0.880 -12.237 1.00 93.06 301 VAL A CA 1
ATOM 2530 C C . VAL A 1 301 ? 5.713 1.211 -11.591 1.00 93.06 301 VAL A C 1
ATOM 2532 O O . VAL A 1 301 ? 5.093 2.236 -11.870 1.00 93.06 301 VAL A O 1
ATOM 2535 N N . LEU A 1 302 ? 5.290 0.380 -10.639 1.00 94.88 302 LEU A N 1
ATOM 2536 C CA . LEU A 1 302 ? 4.124 0.706 -9.821 1.00 94.88 302 LEU A CA 1
ATOM 2537 C C . LEU A 1 302 ? 4.439 1.871 -8.890 1.00 94.88 302 LEU A C 1
ATOM 2539 O O . LEU A 1 302 ? 5.409 1.801 -8.137 1.00 94.88 302 LEU A O 1
ATOM 2543 N N . THR A 1 303 ? 3.593 2.894 -8.908 1.00 89.25 303 THR A N 1
ATOM 2544 C CA . THR A 1 303 ? 3.756 4.059 -8.035 1.00 89.25 303 THR A CA 1
ATOM 2545 C C . THR A 1 303 ? 2.950 3.892 -6.759 1.00 89.25 303 THR A C 1
ATOM 2547 O O . THR A 1 303 ? 1.855 3.325 -6.795 1.00 89.25 303 THR A O 1
ATOM 2550 N N . ALA A 1 304 ? 3.465 4.390 -5.635 1.00 82.31 304 ALA A N 1
ATOM 2551 C CA . ALA A 1 304 ? 2.753 4.335 -4.353 1.00 82.31 304 ALA A CA 1
ATOM 2552 C C . ALA A 1 304 ? 1.478 5.195 -4.338 1.00 82.31 304 ALA A C 1
ATOM 2554 O O . ALA A 1 304 ? 0.524 4.862 -3.624 1.00 82.31 304 ALA A O 1
ATOM 2555 N N . ASN A 1 305 ? 1.405 6.201 -5.213 1.00 81.94 305 ASN A N 1
ATOM 2556 C CA . ASN A 1 305 ? 0.199 6.967 -5.490 1.00 81.94 305 ASN A CA 1
ATOM 2557 C C . ASN A 1 305 ? -0.924 5.981 -5.870 1.00 81.94 305 ASN A C 1
ATOM 2559 O O . ASN A 1 305 ? -0.784 5.215 -6.820 1.00 81.94 305 ASN A O 1
ATOM 2563 N N . HIS A 1 306 ? -2.024 5.974 -5.108 1.00 90.38 306 HIS A N 1
ATOM 2564 C CA . HIS A 1 306 ? -3.174 5.043 -5.194 1.00 90.38 306 HIS A CA 1
ATOM 2565 C C . HIS A 1 306 ? -2.968 3.651 -4.570 1.00 90.38 306 HIS A C 1
ATOM 2567 O O . HIS A 1 306 ? -3.926 2.890 -4.401 1.00 90.38 306 HIS A O 1
ATOM 2573 N N . GLY A 1 307 ? -1.755 3.354 -4.115 1.00 93.00 307 GLY A N 1
ATOM 2574 C CA . GLY A 1 307 ? -1.396 2.173 -3.345 1.00 93.00 307 GLY A CA 1
ATOM 2575 C C . GLY A 1 307 ? -1.134 0.928 -4.188 1.00 93.00 307 GLY A C 1
ATOM 2576 O O . GLY A 1 307 ? -1.732 0.687 -5.243 1.00 93.00 307 GLY A O 1
ATOM 2577 N N . TYR A 1 308 ? -0.245 0.087 -3.670 1.00 96.00 308 TYR A N 1
ATOM 2578 C CA . TYR A 1 308 ? 0.078 -1.214 -4.247 1.00 96.00 308 TYR A CA 1
ATOM 2579 C C . TYR A 1 308 ? 0.258 -2.268 -3.160 1.00 96.00 308 TYR A C 1
ATOM 2581 O O . TYR A 1 308 ? 0.472 -1.965 -1.990 1.00 96.00 308 TYR A O 1
ATOM 2589 N N . LEU A 1 309 ? 0.142 -3.532 -3.545 1.00 96.56 309 LEU A N 1
ATOM 2590 C CA . LEU A 1 309 ? 0.248 -4.688 -2.675 1.00 96.56 309 LEU A CA 1
ATOM 2591 C C . LEU A 1 309 ? 1.506 -5.478 -3.026 1.00 96.56 309 LEU A C 1
ATOM 2593 O O . LEU A 1 309 ? 1.662 -5.955 -4.151 1.00 96.56 309 LEU A O 1
ATOM 2597 N N . ILE A 1 310 ? 2.373 -5.644 -2.032 1.00 96.06 310 ILE A N 1
ATOM 2598 C CA . ILE A 1 310 ? 3.552 -6.512 -2.073 1.00 96.06 310 ILE A CA 1
ATOM 2599 C C . ILE A 1 310 ? 3.358 -7.720 -1.160 1.00 96.06 310 ILE A C 1
ATOM 2601 O O . ILE A 1 310 ? 2.470 -7.748 -0.302 1.00 96.06 310 ILE A O 1
ATOM 2605 N N . ARG A 1 311 ? 4.248 -8.704 -1.293 1.00 95.00 311 ARG A N 1
ATOM 2606 C CA . ARG A 1 311 ? 4.471 -9.727 -0.271 1.00 95.00 311 ARG A CA 1
ATOM 2607 C C . ARG A 1 311 ? 5.887 -9.596 0.261 1.00 95.00 311 ARG A C 1
ATOM 2609 O O . ARG A 1 311 ? 6.824 -9.468 -0.519 1.00 95.00 311 ARG A O 1
ATOM 2616 N N . SER A 1 312 ? 6.059 -9.670 1.576 1.00 92.69 312 SER A N 1
ATOM 2617 C CA . SER A 1 312 ? 7.390 -9.598 2.198 1.00 92.69 312 SER A CA 1
ATOM 2618 C C . SER A 1 312 ? 8.324 -10.713 1.717 1.00 92.69 312 SER A C 1
ATOM 2620 O O . SER A 1 312 ? 9.511 -10.470 1.535 1.00 92.69 312 SER A O 1
ATOM 2622 N N . SER A 1 313 ? 7.784 -11.899 1.413 1.00 92.50 313 SER A N 1
ATOM 2623 C CA . SER A 1 313 ? 8.545 -13.040 0.881 1.00 92.50 313 SER A CA 1
ATOM 2624 C C . SER A 1 313 ? 9.161 -12.812 -0.504 1.00 92.50 313 SER A C 1
ATOM 2626 O O . SER A 1 313 ? 9.933 -13.646 -0.963 1.00 92.50 313 SER A O 1
ATOM 2628 N N . PHE A 1 314 ? 8.799 -11.731 -1.197 1.00 93.38 314 PHE A N 1
ATOM 2629 C CA . PHE A 1 314 ? 9.408 -11.368 -2.475 1.00 93.38 314 PHE A CA 1
ATOM 2630 C C . PHE A 1 314 ? 10.835 -10.847 -2.323 1.00 93.38 314 PHE A C 1
ATOM 2632 O O . PHE A 1 314 ? 11.610 -10.913 -3.271 1.00 93.38 314 PHE A O 1
ATOM 2639 N N . PHE A 1 315 ? 11.189 -10.331 -1.148 1.00 91.62 315 PHE A N 1
ATOM 2640 C CA . PHE A 1 315 ? 12.445 -9.631 -0.937 1.00 91.62 315 PHE A CA 1
ATOM 2641 C C . PHE A 1 315 ? 13.323 -10.386 0.065 1.00 91.62 315 PHE A C 1
ATOM 2643 O O . PHE A 1 315 ? 12.858 -10.886 1.091 1.00 91.62 315 PHE A O 1
ATOM 2650 N N . TYR A 1 316 ? 14.616 -10.476 -0.239 1.00 86.06 316 TYR A N 1
ATOM 2651 C CA . TYR A 1 316 ? 15.608 -11.092 0.642 1.00 86.06 316 TYR A CA 1
ATOM 2652 C C . TYR A 1 316 ? 16.187 -10.071 1.626 1.00 86.06 316 TYR A C 1
ATOM 2654 O O . TYR A 1 316 ? 16.126 -8.866 1.400 1.00 86.06 316 TYR A O 1
ATOM 2662 N N . PHE A 1 317 ? 16.830 -10.563 2.688 1.00 79.19 317 PHE A N 1
ATOM 2663 C CA . PHE A 1 317 ? 17.424 -9.742 3.751 1.00 79.19 317 PHE A CA 1
ATOM 2664 C C . PHE A 1 317 ? 18.435 -8.709 3.226 1.00 79.19 317 PHE A C 1
ATOM 2666 O O . PHE A 1 317 ? 18.635 -7.671 3.840 1.00 79.19 317 PHE A O 1
ATOM 2673 N N . HIS A 1 318 ? 19.060 -8.950 2.072 1.00 82.19 318 HIS A N 1
ATOM 2674 C CA . HIS A 1 318 ? 20.027 -8.016 1.493 1.00 82.19 318 HIS A CA 1
ATOM 2675 C C . HIS A 1 318 ? 19.407 -6.720 0.948 1.00 82.19 318 HIS A C 1
ATOM 2677 O O . HIS A 1 318 ? 20.151 -5.785 0.670 1.00 82.19 318 HIS A O 1
ATOM 2683 N N . ILE A 1 319 ? 18.074 -6.606 0.878 1.00 85.25 319 ILE A N 1
ATOM 2684 C CA . ILE A 1 319 ? 17.394 -5.384 0.421 1.00 85.25 319 ILE A CA 1
ATOM 2685 C C . ILE A 1 319 ? 17.825 -4.130 1.211 1.00 85.25 319 ILE A C 1
ATOM 2687 O O . ILE A 1 319 ? 17.941 -3.056 0.632 1.00 85.25 319 ILE A O 1
ATOM 2691 N N . TYR A 1 320 ? 18.161 -4.268 2.501 1.00 80.12 320 TYR A N 1
ATOM 2692 C CA . TYR A 1 320 ? 18.669 -3.165 3.334 1.00 80.12 320 TYR A CA 1
ATOM 2693 C C . TYR A 1 320 ? 20.102 -2.756 2.990 1.00 80.12 320 TYR A C 1
ATOM 2695 O O . TYR A 1 320 ? 20.443 -1.579 3.028 1.00 80.12 320 TYR A O 1
ATOM 2703 N N . GLN A 1 321 ? 20.957 -3.729 2.662 1.00 78.75 321 GLN A N 1
ATOM 2704 C CA . GLN A 1 321 ? 22.353 -3.452 2.315 1.00 78.75 321 GLN A CA 1
ATOM 2705 C C . GLN A 1 321 ? 22.428 -2.699 0.991 1.00 78.75 321 GLN A C 1
ATOM 2707 O O . GLN A 1 321 ? 23.178 -1.732 0.883 1.00 78.75 321 GLN A O 1
ATOM 2712 N N . ASP A 1 322 ? 21.599 -3.106 0.029 1.00 79.56 322 ASP A N 1
ATOM 2713 C CA . ASP A 1 322 ? 21.424 -2.400 -1.233 1.00 79.56 322 ASP A CA 1
ATOM 2714 C C . ASP A 1 322 ? 20.929 -0.967 -1.003 1.00 79.56 322 ASP A C 1
ATOM 2716 O O . ASP A 1 322 ? 21.413 -0.044 -1.653 1.00 79.56 322 ASP A O 1
ATOM 2720 N N . PHE A 1 323 ? 19.987 -0.767 -0.075 1.00 83.25 323 PHE A N 1
ATOM 2721 C CA . PHE A 1 323 ? 19.432 0.555 0.216 1.00 83.25 323 PHE A CA 1
ATOM 2722 C C . PHE A 1 323 ? 20.477 1.510 0.807 1.00 83.25 323 PHE A C 1
ATOM 2724 O O . PHE A 1 323 ? 20.619 2.649 0.368 1.00 83.25 323 PHE A O 1
ATOM 2731 N N . ASN A 1 324 ? 21.297 1.032 1.741 1.00 82.06 324 ASN A N 1
ATOM 2732 C CA . ASN A 1 324 ? 22.312 1.874 2.375 1.00 82.06 324 ASN A CA 1
ATOM 2733 C C . ASN A 1 324 ? 23.421 2.324 1.409 1.00 82.06 324 ASN A C 1
ATOM 2735 O O . ASN A 1 324 ? 24.150 3.265 1.718 1.00 82.06 324 ASN A O 1
ATOM 2739 N N . GLN A 1 325 ? 23.535 1.685 0.242 1.00 85.31 325 GLN A N 1
ATOM 2740 C CA . GLN A 1 325 ? 24.517 2.013 -0.792 1.00 85.31 325 GLN A CA 1
ATOM 2741 C C . GLN A 1 325 ? 23.968 2.919 -1.903 1.00 85.31 325 GLN A C 1
ATOM 2743 O O . GLN A 1 325 ? 24.758 3.388 -2.724 1.00 85.31 325 GLN A O 1
ATOM 2748 N N . VAL A 1 326 ? 22.653 3.172 -1.965 1.00 85.62 326 VAL A N 1
ATOM 2749 C CA . VAL A 1 326 ? 22.101 4.091 -2.973 1.00 85.62 326 VAL A CA 1
ATOM 2750 C C . VAL A 1 326 ? 22.289 5.553 -2.572 1.00 85.62 326 VAL A C 1
ATOM 2752 O O . VAL A 1 326 ? 22.294 5.881 -1.382 1.00 85.62 326 VAL A O 1
ATOM 2755 N N . SER A 1 327 ? 22.435 6.420 -3.579 1.00 85.94 327 SER A N 1
ATOM 2756 C CA . SER A 1 327 ? 22.489 7.872 -3.399 1.00 85.94 327 SER A CA 1
ATOM 2757 C C . SER A 1 327 ? 21.186 8.413 -2.811 1.00 85.94 327 SER A C 1
ATOM 2759 O O . SER A 1 327 ? 20.119 7.836 -3.026 1.00 85.94 327 SER A O 1
ATOM 2761 N N . ASP A 1 328 ? 21.273 9.550 -2.121 1.00 83.12 328 ASP A N 1
ATOM 2762 C CA . ASP A 1 328 ? 20.126 10.192 -1.467 1.00 83.12 328 ASP A CA 1
ATOM 2763 C C . ASP A 1 328 ? 18.977 10.478 -2.450 1.00 83.12 328 ASP A C 1
ATOM 2765 O O . ASP A 1 328 ? 17.820 10.202 -2.142 1.00 83.12 328 ASP A O 1
ATOM 2769 N N . ASP A 1 329 ? 19.288 10.891 -3.684 1.00 82.25 329 ASP A N 1
ATOM 2770 C CA . ASP A 1 329 ? 18.282 11.118 -4.733 1.00 82.25 329 ASP A CA 1
ATOM 2771 C C . ASP A 1 329 ? 17.412 9.878 -4.998 1.00 82.25 329 ASP A C 1
ATOM 2773 O O . ASP A 1 329 ? 16.205 9.991 -5.196 1.00 82.25 329 ASP A O 1
ATOM 2777 N N . ILE A 1 330 ? 18.005 8.678 -4.962 1.00 81.50 330 ILE A N 1
ATOM 2778 C CA . ILE A 1 330 ? 17.288 7.414 -5.181 1.00 81.50 330 ILE A CA 1
ATOM 2779 C C . ILE A 1 330 ? 16.438 7.052 -3.956 1.00 81.50 330 ILE A C 1
ATOM 2781 O O . ILE A 1 330 ? 15.377 6.447 -4.102 1.00 81.50 330 ILE A O 1
ATOM 2785 N N . ARG A 1 331 ? 16.867 7.437 -2.748 1.00 83.06 331 ARG A N 1
ATOM 2786 C CA . ARG A 1 331 ? 16.115 7.183 -1.506 1.00 83.06 331 ARG A CA 1
ATOM 2787 C C . ARG A 1 331 ? 14.794 7.945 -1.462 1.00 83.06 331 ARG A C 1
ATOM 2789 O O . ARG A 1 331 ? 13.840 7.465 -0.853 1.00 83.06 331 ARG A O 1
ATOM 2796 N N . HIS A 1 332 ? 14.726 9.093 -2.134 1.00 84.00 332 HIS A N 1
ATOM 2797 C CA . HIS A 1 332 ? 13.516 9.908 -2.236 1.00 84.00 332 HIS A CA 1
ATOM 2798 C C . HIS A 1 332 ? 12.511 9.418 -3.291 1.00 84.00 332 HIS A C 1
ATOM 2800 O O . HIS A 1 332 ? 11.360 9.842 -3.255 1.00 84.00 332 HIS A O 1
ATOM 2806 N N . VAL A 1 333 ? 12.912 8.510 -4.188 1.00 86.81 333 VAL A N 1
ATOM 2807 C CA . VAL A 1 333 ? 12.035 7.843 -5.173 1.00 86.81 333 VAL A CA 1
ATOM 2808 C C . VAL A 1 333 ? 11.895 6.359 -4.839 1.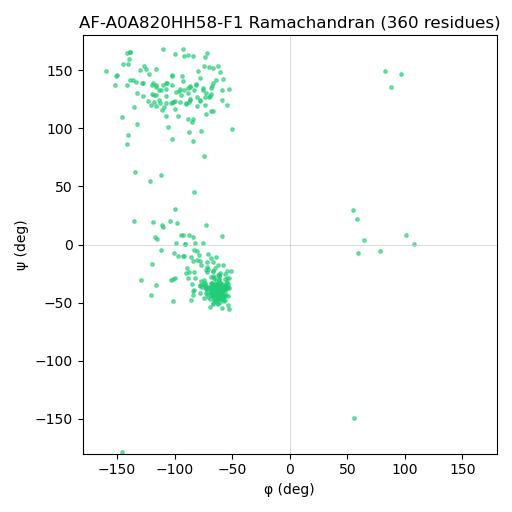00 86.81 333 VAL A C 1
ATOM 2810 O O . VAL A 1 333 ? 12.286 5.451 -5.580 1.00 86.81 333 VAL A O 1
ATOM 2813 N N . ASP A 1 334 ? 11.374 6.118 -3.641 1.00 88.69 334 ASP A N 1
ATOM 2814 C CA . ASP A 1 334 ? 11.351 4.814 -2.988 1.00 88.69 334 ASP A CA 1
ATOM 2815 C C . ASP A 1 334 ? 10.612 3.726 -3.780 1.00 88.69 334 ASP A C 1
ATOM 2817 O O . ASP A 1 334 ? 11.020 2.560 -3.785 1.00 88.69 334 ASP A O 1
ATOM 2821 N N . ASP A 1 335 ? 9.544 4.106 -4.478 1.00 88.56 335 ASP A N 1
ATOM 2822 C CA . ASP A 1 335 ? 8.732 3.214 -5.284 1.00 88.56 335 ASP A CA 1
ATOM 2823 C C . ASP A 1 335 ? 9.508 2.782 -6.530 1.00 88.56 335 ASP A C 1
ATOM 2825 O O . ASP A 1 335 ? 9.594 1.584 -6.810 1.00 88.56 335 ASP A O 1
ATOM 2829 N N . ILE A 1 336 ? 10.181 3.704 -7.224 1.00 89.50 336 ILE A N 1
ATOM 2830 C CA . ILE A 1 336 ? 11.092 3.387 -8.334 1.00 89.50 336 ILE A CA 1
ATOM 2831 C C . ILE A 1 336 ? 12.173 2.406 -7.867 1.00 89.50 336 ILE A C 1
ATOM 2833 O O . ILE A 1 336 ? 12.405 1.380 -8.518 1.00 89.50 336 ILE A O 1
ATOM 2837 N N . TRP A 1 337 ? 12.800 2.670 -6.717 1.00 91.69 337 TRP A N 1
ATOM 2838 C CA . TRP A 1 337 ? 13.823 1.786 -6.161 1.00 91.69 337 TRP A CA 1
ATOM 2839 C C . TRP A 1 337 ? 13.282 0.377 -5.872 1.00 91.69 337 TRP A C 1
ATOM 2841 O O . TRP A 1 337 ? 13.893 -0.619 -6.278 1.00 91.69 337 TRP A O 1
ATOM 2851 N N . LEU A 1 338 ? 12.104 0.271 -5.246 1.00 92.88 338 LEU A N 1
ATOM 2852 C CA . LEU A 1 338 ? 11.455 -1.010 -4.959 1.00 92.88 338 LEU A CA 1
ATOM 2853 C C . LEU A 1 338 ? 11.140 -1.788 -6.247 1.00 92.88 338 LEU A C 1
ATOM 2855 O O . LEU A 1 338 ? 11.356 -3.001 -6.312 1.00 92.88 338 LEU A O 1
ATOM 2859 N N . ASN A 1 339 ? 10.674 -1.106 -7.297 1.00 93.69 339 ASN A N 1
ATOM 2860 C CA . ASN A 1 339 ? 10.437 -1.717 -8.607 1.00 93.69 339 ASN A CA 1
ATOM 2861 C C . ASN A 1 339 ? 11.746 -2.192 -9.267 1.00 93.69 339 ASN A C 1
ATOM 2863 O O . ASN A 1 339 ? 11.768 -3.248 -9.911 1.00 93.69 339 ASN A O 1
ATOM 2867 N N . GLY A 1 340 ? 12.854 -1.473 -9.068 1.00 92.88 340 GLY A N 1
ATOM 2868 C CA . GLY A 1 340 ? 14.196 -1.908 -9.463 1.00 92.88 340 GLY A CA 1
ATOM 2869 C C . GLY A 1 340 ? 14.613 -3.203 -8.759 1.00 92.88 340 GLY A C 1
ATOM 2870 O O . GLY A 1 340 ? 15.040 -4.158 -9.414 1.00 92.88 340 GLY A O 1
ATOM 2871 N N . GLN A 1 341 ? 14.398 -3.289 -7.444 1.00 93.50 341 GLN A N 1
ATOM 2872 C CA . GLN A 1 341 ? 14.640 -4.510 -6.665 1.00 93.50 341 GLN A CA 1
ATOM 2873 C C . GLN A 1 341 ? 13.760 -5.674 -7.134 1.00 93.50 341 GLN A C 1
ATOM 2875 O O . GLN A 1 341 ? 14.249 -6.779 -7.373 1.00 93.50 341 GLN A O 1
ATOM 2880 N N . ALA A 1 342 ? 12.474 -5.417 -7.373 1.00 94.88 342 ALA A N 1
ATOM 2881 C CA . ALA A 1 342 ? 11.563 -6.410 -7.927 1.00 94.88 342 ALA A CA 1
ATOM 2882 C C . ALA A 1 342 ? 12.010 -6.892 -9.321 1.00 94.88 342 ALA A C 1
ATOM 2884 O O . ALA A 1 342 ? 11.849 -8.063 -9.659 1.00 94.88 342 ALA A O 1
ATOM 2885 N N . SER A 1 343 ? 12.593 -6.009 -10.139 1.00 94.56 343 SER A N 1
ATOM 2886 C CA . SER A 1 343 ? 13.109 -6.348 -11.471 1.00 94.56 343 SER A CA 1
ATOM 2887 C C . SER A 1 343 ? 14.331 -7.260 -11.409 1.00 94.56 343 SER A C 1
ATOM 2889 O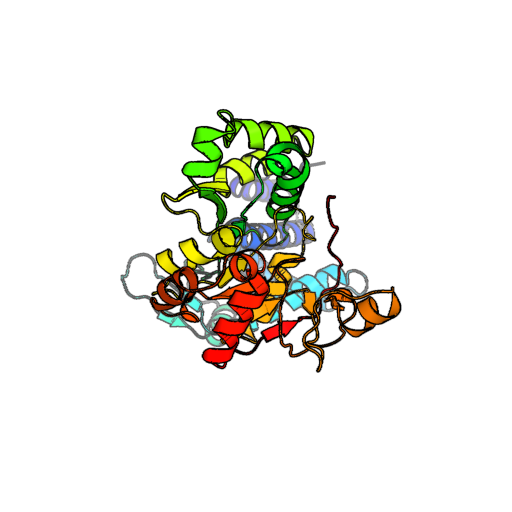 O . SER A 1 343 ? 14.357 -8.255 -12.130 1.00 94.56 343 SER A O 1
ATOM 2891 N N . LYS A 1 344 ? 15.293 -6.995 -10.510 1.00 93.50 344 LYS A N 1
ATOM 2892 C CA . LYS A 1 344 ? 16.457 -7.878 -10.281 1.00 93.50 344 LYS A CA 1
ATOM 2893 C C . LYS A 1 344 ? 16.042 -9.314 -9.943 1.00 93.50 344 LYS A C 1
ATOM 2895 O O . LYS A 1 344 ? 16.727 -10.263 -10.310 1.00 93.50 344 LYS A O 1
ATOM 2900 N N . LEU A 1 345 ? 14.913 -9.462 -9.253 1.00 94.12 345 LEU A N 1
ATOM 2901 C CA . LEU A 1 345 ? 14.369 -10.744 -8.805 1.00 94.12 345 LEU A CA 1
ATOM 2902 C C . LEU A 1 345 ? 13.339 -11.348 -9.774 1.00 94.12 345 LEU A C 1
ATOM 2904 O O . LEU A 1 345 ? 12.709 -12.350 -9.446 1.00 94.12 345 LEU A O 1
ATOM 2908 N N . ASN A 1 346 ? 13.159 -10.764 -10.965 1.00 96.06 346 ASN A N 1
ATOM 2909 C CA . ASN A 1 346 ? 12.173 -11.191 -11.964 1.00 96.06 346 ASN A CA 1
ATOM 2910 C C . ASN A 1 346 ? 10.724 -11.249 -11.443 1.00 96.06 346 ASN A C 1
ATOM 2912 O O . ASN A 1 346 ? 9.918 -12.039 -11.935 1.00 96.06 346 ASN A O 1
ATOM 2916 N N . ILE A 1 347 ? 10.368 -10.403 -10.473 1.00 96.88 347 ILE A N 1
ATOM 2917 C CA . ILE A 1 347 ? 9.008 -10.328 -9.931 1.00 96.88 347 ILE A CA 1
ATOM 2918 C C . ILE A 1 347 ? 8.139 -9.489 -10.878 1.00 96.88 347 ILE A C 1
ATOM 2920 O O . ILE A 1 347 ? 8.431 -8.306 -11.084 1.00 96.88 347 ILE A O 1
ATOM 2924 N N . PRO A 1 348 ? 7.061 -10.046 -11.458 1.00 97.44 348 PRO A N 1
ATOM 2925 C CA . PRO A 1 348 ? 6.150 -9.287 -12.303 1.00 97.44 348 PRO A CA 1
ATOM 2926 C C . PRO A 1 348 ? 5.381 -8.218 -11.521 1.00 97.44 348 PRO A C 1
ATOM 2928 O O . PRO A 1 348 ? 5.093 -8.370 -10.331 1.00 97.44 348 PRO A O 1
ATOM 2931 N N . ARG A 1 349 ? 5.005 -7.151 -12.226 1.00 97.50 349 ARG A N 1
ATOM 2932 C CA . ARG A 1 349 ? 4.207 -6.040 -11.707 1.00 97.50 349 ARG A CA 1
ATOM 2933 C C . ARG A 1 349 ? 3.022 -5.787 -12.620 1.00 97.50 349 ARG A C 1
ATOM 2935 O O . ARG A 1 349 ? 3.179 -5.828 -13.845 1.00 97.50 349 ARG A O 1
ATOM 2942 N N . TYR A 1 350 ? 1.864 -5.513 -12.032 1.00 97.75 350 TYR A N 1
ATOM 2943 C CA . TYR A 1 350 ? 0.641 -5.265 -12.786 1.00 97.75 350 TYR A CA 1
ATOM 2944 C C . TYR A 1 350 ? -0.183 -4.118 -12.209 1.00 97.75 350 TYR A C 1
ATOM 2946 O O . TYR A 1 350 ? -0.354 -4.028 -10.993 1.00 97.75 350 TYR A O 1
ATOM 2954 N N . VAL A 1 351 ? -0.779 -3.313 -13.087 1.00 97.62 351 VAL A N 1
ATOM 2955 C CA . VAL A 1 351 ? -1.939 -2.489 -12.734 1.00 97.62 351 VAL A CA 1
ATOM 2956 C C . VAL A 1 351 ? -3.191 -3.316 -12.963 1.00 97.62 351 VAL A C 1
ATOM 2958 O O . VAL A 1 351 ? -3.368 -3.937 -14.014 1.00 97.62 351 VAL A O 1
ATOM 2961 N N . ILE A 1 352 ? -4.057 -3.347 -11.960 1.00 97.81 352 ILE A N 1
ATOM 2962 C CA . ILE A 1 352 ? -5.311 -4.101 -12.002 1.00 97.81 352 ILE A CA 1
ATOM 2963 C C . ILE A 1 352 ? -6.490 -3.156 -12.272 1.00 97.81 352 ILE A C 1
ATOM 2965 O O . ILE A 1 352 ? -6.471 -2.033 -11.772 1.00 97.81 352 ILE A O 1
ATOM 2969 N N . PRO A 1 353 ? -7.538 -3.591 -12.994 1.00 97.44 353 PRO A N 1
ATOM 2970 C CA . PRO A 1 353 ? -8.753 -2.801 -13.166 1.00 97.44 353 PRO A CA 1
ATOM 2971 C C . PRO A 1 353 ? -9.428 -2.469 -11.835 1.00 97.44 353 PRO A C 1
ATOM 2973 O O . PRO A 1 353 ? -9.667 -3.360 -11.009 1.00 97.44 353 PRO A O 1
ATOM 2976 N N . SER A 1 354 ? -9.806 -1.203 -11.675 1.00 95.31 354 SER A N 1
ATOM 2977 C CA . SER A 1 354 ? -10.608 -0.691 -10.562 1.00 95.31 354 SER A CA 1
ATOM 2978 C C . SER A 1 354 ? -11.835 0.031 -11.105 1.00 95.31 354 SER A C 1
ATOM 2980 O O . SER A 1 354 ? -11.806 0.601 -12.186 1.00 95.31 354 SER A O 1
ATOM 2982 N N . CYS A 1 355 ? -12.927 0.042 -10.348 1.00 89.75 355 CYS A N 1
ATOM 2983 C CA . CYS A 1 355 ? -14.116 0.818 -10.713 1.00 89.75 355 CYS A CA 1
ATOM 2984 C C . CYS A 1 355 ? -13.931 2.330 -10.553 1.00 89.75 355 CYS A C 1
ATOM 2986 O O . CYS A 1 355 ? -14.812 3.099 -10.929 1.00 89.75 355 CYS A O 1
ATOM 2988 N N . CYS A 1 356 ? -12.884 2.731 -9.839 1.00 84.62 356 CYS A N 1
ATOM 2989 C CA . CYS A 1 356 ? -12.935 3.937 -9.044 1.00 84.62 356 CYS A CA 1
ATOM 2990 C C . CYS A 1 356 ? -11.540 4.545 -8.916 1.00 84.62 356 CYS A C 1
ATOM 2992 O O . CYS A 1 356 ? -10.574 3.807 -8.691 1.00 84.62 356 CYS A O 1
ATOM 2994 N N . SER A 1 357 ? -11.476 5.868 -9.055 1.00 86.44 357 SER A N 1
ATOM 2995 C CA . SER A 1 357 ? -10.266 6.669 -8.901 1.00 86.44 357 SER A CA 1
ATOM 2996 C C . SER A 1 357 ? -10.001 7.006 -7.433 1.00 86.44 357 SER A C 1
ATOM 2998 O O . SER A 1 357 ? -10.893 6.944 -6.578 1.00 86.44 357 SER A O 1
ATOM 3000 N N . HIS A 1 358 ? -8.764 7.394 -7.156 1.00 86.62 358 HIS A N 1
ATOM 3001 C CA . HIS A 1 358 ? -8.323 7.932 -5.873 1.00 86.62 358 HIS A CA 1
ATOM 3002 C C . HIS A 1 358 ? -8.257 9.453 -5.976 1.00 86.62 358 HIS A C 1
ATOM 3004 O O . HIS A 1 358 ? -8.338 10.009 -7.073 1.00 86.62 358 HIS A O 1
ATOM 3010 N N . ILE A 1 359 ? -8.196 10.124 -4.831 1.00 90.06 359 ILE A N 1
ATOM 3011 C CA . ILE A 1 359 ? -8.164 11.586 -4.769 1.00 90.06 359 ILE A CA 1
ATOM 3012 C C . ILE A 1 359 ? -6.900 11.986 -4.014 1.00 90.06 359 ILE A C 1
ATOM 3014 O O . ILE A 1 359 ? -6.709 11.550 -2.879 1.00 90.06 359 ILE A O 1
ATOM 3018 N N . GLU A 1 360 ? -6.061 12.806 -4.639 1.00 86.69 360 GLU A N 1
ATOM 3019 C CA . GLU A 1 360 ? -4.948 13.474 -3.961 1.00 86.69 360 GLU A CA 1
ATOM 3020 C C . GLU A 1 360 ? -5.514 14.515 -2.983 1.00 86.69 360 GLU A C 1
ATOM 3022 O O . GLU A 1 360 ? -6.459 15.236 -3.305 1.00 86.69 360 GLU A O 1
ATOM 3027 N N . VAL A 1 361 ? -4.986 14.553 -1.760 1.00 85.00 361 VAL A N 1
ATOM 3028 C CA . VAL A 1 361 ? -5.522 15.366 -0.649 1.00 85.00 361 VAL A CA 1
ATOM 3029 C C . VAL A 1 361 ? -4.878 16.767 -0.584 1.00 85.00 361 VAL A C 1
ATOM 3031 O O . VAL A 1 361 ? -5.221 17.556 0.296 1.00 85.00 361 VAL A O 1
ATOM 3034 N N . THR A 1 362 ? -3.964 17.078 -1.506 1.00 76.75 362 THR A N 1
ATOM 3035 C CA . THR A 1 362 ? -3.084 18.260 -1.496 1.00 76.75 362 THR A CA 1
ATOM 3036 C C . THR A 1 362 ? -3.741 19.584 -1.880 1.00 76.75 362 THR A C 1
ATOM 3038 O O . THR A 1 362 ? -4.728 19.602 -2.654 1.00 76.75 362 THR A O 1
#

Mean predicted aligned error: 15.39 Å

Nearest PDB structures (foldseek):
  8b31-assembly1_B  TM=5.368E-01  e=3.820E-07  Thermocrispum agreste DSM 44070
  8b68-assembly1_B  TM=5.350E-01  e=1.134E-06  Thermocrispum agreste DSM 44070
  8b31-assembly1_A  TM=5.409E-01  e=2.342E-06  Thermocrispum agreste DSM 44070
  2pa4-assembly1_B  TM=5.632E-01  e=1.526E-05  Corynebacterium glutamicum ATCC 13032
  7s91-assembly1_A  TM=2.522E-01  e=8.065E+00  Thermoanaerobacterium thermosaccharolyticum DSM 571

Solvent-accessible surface area (backbone atoms only — not comparable to full-atom values): 20738 Å² total; per-residue (Å²): 139,80,74,74,94,71,66,50,81,70,51,55,61,57,50,60,77,74,57,66,94,90,51,64,65,61,55,52,53,52,51,54,51,51,49,55,50,30,63,76,73,66,54,58,67,54,68,69,58,52,50,55,45,64,72,44,45,67,58,54,63,63,45,74,79,72,59,95,87,47,63,72,57,55,48,50,52,52,48,50,54,50,52,60,68,67,49,83,64,45,61,42,50,52,93,92,53,98,60,73,45,83,41,53,52,67,59,53,58,53,44,70,70,66,80,64,86,90,82,64,67,52,64,82,75,87,68,88,59,30,37,36,23,26,30,74,58,81,81,39,57,81,71,24,33,36,49,21,53,49,25,57,74,55,26,80,46,70,57,62,30,37,39,36,44,39,35,47,68,64,41,70,73,74,42,95,70,84,43,73,70,52,47,50,54,52,34,42,71,79,46,72,48,71,64,58,53,52,46,46,74,71,29,56,44,81,44,80,35,88,65,75,56,63,65,33,40,27,46,55,62,56,32,64,78,32,35,96,35,81,48,48,34,36,35,39,50,36,47,38,35,48,45,40,54,50,59,44,51,52,54,65,45,47,74,78,41,68,77,37,37,40,23,35,19,34,40,56,79,53,95,83,70,67,85,82,65,80,57,73,68,49,42,65,73,29,47,48,50,15,53,79,36,92,54,75,40,80,54,69,28,54,35,42,62,76,20,30,36,43,41,23,53,78,53,60,85,60,59,59,61,57,54,75,70,53,56,71,78,51,43,72,40,33,42,58,49,50,32,51,55,34,52,80,68,71,44,49,36,30,34,39,53,37,97,58,69,64,43,76,61,123

pLDDT: mean 73.97, std 22.22, range [23.97, 98.12]

Radius of gyration: 24.93 Å; Cα contacts (8 Å, |Δi|>4): 516; chains: 1; bounding box: 75×57×46 Å